Protein AF-A0A7C9RFP4-F1 (afdb_monomer)

Structure (mmCIF, N/CA/C/O backbone):
data_AF-A0A7C9RFP4-F1
#
_entry.id   AF-A0A7C9RFP4-F1
#
loop_
_atom_site.group_PDB
_atom_site.id
_atom_site.type_symbol
_atom_site.label_atom_id
_atom_site.label_alt_id
_atom_site.label_comp_id
_atom_site.label_asym_id
_atom_site.label_entity_id
_atom_site.label_seq_id
_atom_site.pdbx_PDB_ins_code
_atom_site.Cartn_x
_atom_site.Cartn_y
_atom_site.Cartn_z
_atom_site.occupancy
_atom_site.B_iso_or_equiv
_atom_site.auth_seq_id
_atom_site.auth_comp_id
_atom_site.auth_asym_id
_atom_site.auth_atom_id
_atom_site.pdbx_PDB_model_num
ATOM 1 N N . MET A 1 1 ? 32.369 -53.388 8.092 1.00 46.53 1 MET A N 1
ATOM 2 C CA . MET A 1 1 ? 32.975 -53.305 6.748 1.00 46.53 1 MET A CA 1
ATOM 3 C C . MET A 1 1 ? 31.822 -53.214 5.776 1.00 46.53 1 MET A C 1
ATOM 5 O O . MET A 1 1 ? 30.865 -53.944 6.007 1.00 46.53 1 MET A O 1
ATOM 9 N N . SER A 1 2 ? 31.955 -52.348 4.772 1.00 47.88 2 SER A N 1
ATOM 10 C CA . SER A 1 2 ? 30.918 -51.888 3.832 1.00 47.88 2 SER A CA 1
ATOM 11 C C . SER A 1 2 ? 30.117 -50.704 4.369 1.00 47.88 2 SER A C 1
ATOM 13 O O . SER A 1 2 ? 29.218 -50.917 5.164 1.00 47.88 2 SER A O 1
ATOM 15 N N . ASP A 1 3 ? 30.573 -49.492 4.032 1.00 54.62 3 ASP A N 1
ATOM 16 C CA . ASP A 1 3 ? 29.772 -48.289 3.702 1.00 54.62 3 ASP A CA 1
ATOM 17 C C . ASP A 1 3 ? 30.719 -47.145 3.247 1.00 54.62 3 ASP A C 1
ATOM 19 O O . ASP A 1 3 ? 30.533 -45.983 3.578 1.00 54.62 3 ASP A O 1
ATOM 23 N N . ASP A 1 4 ? 31.793 -47.479 2.515 1.00 54.34 4 ASP A N 1
ATOM 24 C CA . ASP A 1 4 ? 32.688 -46.498 1.857 1.00 54.34 4 ASP A CA 1
ATOM 25 C C . ASP A 1 4 ? 32.548 -46.556 0.322 1.00 54.34 4 ASP A C 1
ATOM 27 O O . ASP A 1 4 ? 33.092 -45.724 -0.391 1.00 54.34 4 ASP A O 1
ATOM 31 N N . ASN A 1 5 ? 31.812 -47.544 -0.204 1.00 56.97 5 ASN A N 1
ATOM 32 C CA . ASN A 1 5 ? 31.715 -47.795 -1.643 1.00 56.97 5 ASN A CA 1
ATOM 33 C C . ASN A 1 5 ? 30.551 -47.036 -2.311 1.00 56.97 5 ASN A C 1
ATOM 35 O O . ASN A 1 5 ? 30.569 -46.859 -3.522 1.00 56.97 5 ASN A O 1
ATOM 39 N N . ASP A 1 6 ? 29.581 -46.550 -1.527 1.00 59.28 6 ASP A N 1
ATOM 40 C CA . ASP A 1 6 ? 28.413 -45.814 -2.039 1.00 59.28 6 ASP A CA 1
ATOM 41 C C . ASP A 1 6 ? 28.741 -44.339 -2.332 1.00 59.28 6 ASP A C 1
ATOM 43 O O . ASP A 1 6 ? 28.141 -43.719 -3.207 1.00 59.28 6 ASP A O 1
ATOM 47 N N . LEU A 1 7 ? 29.726 -43.768 -1.628 1.00 56.81 7 LEU A N 1
ATOM 48 C CA . LEU A 1 7 ? 30.163 -42.380 -1.822 1.00 56.81 7 LEU A CA 1
ATOM 49 C C . LEU A 1 7 ? 30.945 -42.205 -3.132 1.00 56.81 7 LEU A C 1
ATOM 51 O O . LEU A 1 7 ? 30.742 -41.219 -3.839 1.00 56.81 7 LEU A O 1
ATOM 55 N N . ASP A 1 8 ? 31.778 -43.187 -3.481 1.00 62.75 8 ASP A N 1
ATOM 56 C CA . ASP A 1 8 ? 32.519 -43.210 -4.748 1.00 62.75 8 ASP A CA 1
ATOM 57 C C . ASP A 1 8 ? 31.611 -43.510 -5.954 1.00 62.75 8 ASP A C 1
ATOM 59 O O . ASP A 1 8 ? 31.889 -43.064 -7.069 1.00 62.75 8 ASP A O 1
ATOM 63 N N . GLU A 1 9 ? 30.511 -44.240 -5.752 1.00 62.19 9 GLU A N 1
ATOM 64 C CA . GLU A 1 9 ? 29.521 -44.513 -6.799 1.00 62.19 9 GLU A CA 1
ATOM 65 C C . GLU A 1 9 ? 28.637 -43.283 -7.066 1.00 62.19 9 GLU A C 1
ATOM 67 O O . GLU A 1 9 ? 28.474 -42.890 -8.222 1.00 62.19 9 GLU A O 1
ATOM 72 N N . LEU A 1 10 ? 28.204 -42.577 -6.011 1.00 57.72 10 LEU A N 1
ATOM 73 C CA . LEU A 1 10 ? 27.518 -41.281 -6.123 1.00 57.72 10 LEU A CA 1
ATOM 74 C C . LEU A 1 10 ? 28.404 -40.195 -6.753 1.00 57.72 10 LEU A C 1
ATOM 76 O O . LEU A 1 10 ? 27.905 -39.353 -7.499 1.00 57.72 10 LEU A O 1
ATOM 80 N N . ALA A 1 11 ? 29.717 -40.213 -6.494 1.00 61.31 11 ALA A N 1
ATOM 81 C CA . ALA A 1 11 ? 30.661 -39.278 -7.108 1.00 61.31 11 ALA A CA 1
ATOM 82 C C . ALA A 1 11 ? 30.787 -39.485 -8.627 1.00 61.31 11 ALA A C 1
ATOM 84 O O . ALA A 1 11 ? 30.918 -38.509 -9.362 1.00 61.31 11 ALA A O 1
ATOM 85 N N . ARG A 1 12 ? 30.691 -40.734 -9.103 1.00 62.00 12 ARG A N 1
ATOM 86 C CA . ARG A 1 12 ? 30.675 -41.052 -10.542 1.00 62.00 12 ARG A CA 1
ATOM 87 C C . ARG A 1 12 ? 29.332 -40.752 -11.198 1.00 62.00 12 ARG A C 1
ATOM 89 O O . ARG A 1 12 ? 29.302 -40.397 -12.368 1.00 62.00 12 ARG A O 1
ATOM 96 N N . GLU A 1 13 ? 28.230 -40.865 -10.462 1.00 55.31 13 GLU A N 1
ATOM 97 C CA . GLU A 1 13 ? 26.898 -40.511 -10.970 1.00 55.31 13 GLU A CA 1
ATOM 98 C C . GLU A 1 13 ? 26.697 -38.983 -11.071 1.00 55.31 13 GLU A C 1
ATOM 100 O O . GLU A 1 13 ? 25.886 -38.511 -11.867 1.00 55.31 13 GLU A O 1
ATOM 105 N N . LEU A 1 14 ? 27.489 -38.199 -10.324 1.00 53.09 14 LEU A N 1
ATOM 106 C CA . LEU A 1 14 ? 27.547 -36.737 -10.431 1.00 53.09 14 LEU A CA 1
ATOM 107 C C . LEU A 1 14 ? 28.474 -36.226 -11.548 1.00 53.09 14 LEU A C 1
ATOM 109 O O . LEU A 1 14 ? 28.482 -35.020 -11.804 1.00 53.09 14 LEU A O 1
ATOM 113 N N . GLU A 1 15 ? 29.208 -37.104 -12.244 1.00 49.28 15 GLU A N 1
ATOM 114 C CA . GLU A 1 15 ? 29.889 -36.784 -13.510 1.00 49.28 15 GLU A CA 1
ATOM 115 C C . GLU A 1 15 ? 28.864 -36.712 -14.654 1.00 49.28 15 GLU A C 1
ATOM 117 O O . GLU A 1 15 ? 28.954 -37.394 -15.677 1.00 49.28 15 GLU A O 1
ATOM 122 N N . LEU A 1 16 ? 27.856 -35.857 -14.460 1.00 47.44 16 LEU A N 1
ATOM 123 C CA . LEU A 1 16 ? 26.998 -35.356 -15.517 1.00 47.44 16 LEU A CA 1
ATOM 124 C C . LEU A 1 16 ? 27.895 -34.706 -16.567 1.00 47.44 16 LEU A C 1
ATOM 126 O O . LEU A 1 16 ? 28.457 -33.636 -16.361 1.00 47.44 16 LEU A O 1
ATOM 130 N N . ASP A 1 17 ? 28.020 -35.434 -17.668 1.00 43.72 17 ASP A N 1
ATOM 131 C CA . ASP A 1 17 ? 28.492 -35.049 -18.987 1.00 43.72 17 ASP A CA 1
ATOM 132 C C . ASP A 1 17 ? 28.219 -33.562 -19.293 1.00 43.72 17 ASP A C 1
ATOM 134 O O . ASP A 1 17 ? 27.195 -33.193 -19.875 1.00 43.72 17 ASP A O 1
ATOM 138 N N . ASP A 1 18 ? 29.160 -32.692 -18.917 1.00 40.06 18 ASP A N 1
ATOM 139 C CA . ASP A 1 18 ? 29.257 -31.315 -19.400 1.00 40.06 18 ASP A CA 1
ATOM 140 C C . ASP A 1 18 ? 29.762 -31.347 -20.849 1.00 40.06 18 ASP A C 1
ATOM 142 O O . ASP A 1 18 ? 30.850 -30.884 -21.210 1.00 40.06 18 ASP A O 1
ATOM 146 N N . GLY A 1 19 ? 28.922 -31.896 -21.722 1.00 43.34 19 GLY A N 1
ATOM 147 C CA . GLY A 1 19 ? 29.031 -31.828 -23.169 1.00 43.34 19 GLY A CA 1
ATOM 148 C C . GLY A 1 19 ? 28.788 -30.411 -23.698 1.00 43.34 19 GLY A C 1
ATOM 149 O O . GLY A 1 19 ? 27.953 -30.211 -24.580 1.00 43.34 19 GLY A O 1
ATOM 150 N N . LYS A 1 20 ? 29.521 -29.408 -23.198 1.00 39.72 20 LYS A N 1
ATOM 151 C CA . LYS A 1 20 ? 29.664 -28.095 -23.842 1.00 39.72 20 LYS A CA 1
ATOM 152 C C . LYS A 1 20 ? 31.132 -27.708 -23.953 1.00 39.72 20 LYS A C 1
ATOM 154 O O . LYS A 1 20 ? 31.757 -27.132 -23.072 1.00 39.72 20 LYS A O 1
ATOM 159 N N . GLN A 1 21 ? 31.648 -28.031 -25.128 1.00 38.62 21 GLN A N 1
ATOM 160 C CA . GLN A 1 21 ? 32.931 -27.611 -25.665 1.00 38.62 21 GLN A CA 1
ATOM 161 C C . GLN A 1 21 ? 33.189 -26.097 -25.475 1.00 38.62 21 GLN A C 1
ATOM 163 O O . GLN A 1 21 ? 32.379 -25.263 -25.870 1.00 38.62 21 GLN A O 1
ATOM 168 N N . ALA A 1 22 ? 34.387 -25.790 -24.961 1.00 41.97 22 ALA A N 1
ATOM 169 C CA . ALA A 1 22 ? 35.170 -24.557 -25.135 1.00 41.97 22 ALA A CA 1
ATOM 170 C C . ALA A 1 22 ? 34.719 -23.240 -24.454 1.00 41.97 22 ALA A C 1
ATOM 172 O O . ALA A 1 22 ? 34.727 -22.181 -25.080 1.00 41.97 22 ALA A O 1
ATOM 173 N N . ALA A 1 23 ? 34.490 -23.234 -23.138 1.00 42.72 23 ALA A N 1
ATOM 174 C CA . ALA A 1 23 ? 34.404 -21.996 -22.344 1.00 42.72 23 ALA A CA 1
ATOM 175 C C . ALA A 1 23 ? 35.794 -21.443 -21.936 1.00 42.72 23 ALA A C 1
ATOM 177 O O . ALA A 1 23 ? 36.103 -21.316 -20.756 1.00 42.72 23 ALA A O 1
ATOM 178 N N . GLY A 1 24 ? 36.663 -21.145 -22.910 1.00 47.41 24 GLY A N 1
ATOM 179 C CA . GLY A 1 24 ? 38.037 -20.691 -22.626 1.00 47.41 24 GLY A CA 1
ATOM 180 C C . GLY A 1 24 ? 38.637 -19.679 -23.601 1.00 47.41 24 GLY A C 1
ATOM 181 O O . GLY A 1 24 ? 39.856 -19.550 -23.642 1.00 47.41 24 GLY A O 1
ATOM 182 N N . ARG A 1 25 ? 37.832 -18.994 -24.424 1.00 59.88 25 ARG A N 1
ATOM 183 C CA . ARG A 1 25 ? 38.356 -18.076 -25.457 1.00 59.88 25 ARG A CA 1
ATOM 184 C C . ARG A 1 25 ? 37.863 -16.636 -25.389 1.00 59.88 25 ARG A C 1
ATOM 186 O O . ARG A 1 25 ? 38.464 -15.809 -26.059 1.00 59.88 25 ARG A O 1
ATOM 193 N N . HIS A 1 26 ? 36.837 -16.342 -24.592 1.00 67.56 26 HIS A N 1
ATOM 194 C CA . HIS A 1 26 ? 36.193 -15.033 -24.604 1.00 67.56 26 HIS A CA 1
ATOM 195 C C . HIS A 1 26 ? 36.194 -14.370 -23.234 1.00 67.56 26 HIS A C 1
ATOM 197 O O . HIS A 1 26 ? 35.934 -15.023 -22.221 1.00 67.56 26 HIS A O 1
ATOM 203 N N . THR A 1 27 ? 36.483 -13.069 -23.205 1.00 82.00 27 THR A N 1
ATOM 204 C CA . THR A 1 27 ? 36.317 -12.250 -21.997 1.00 82.00 27 THR A CA 1
ATOM 205 C C . THR A 1 27 ? 34.833 -12.166 -21.614 1.00 82.00 27 THR A C 1
ATOM 207 O O . THR A 1 27 ? 33.947 -12.435 -22.426 1.00 82.00 27 THR A O 1
ATOM 210 N N . HIS A 1 28 ? 34.523 -11.787 -20.370 1.00 82.75 28 HIS A N 1
ATOM 211 C CA . HIS A 1 28 ? 33.128 -11.630 -19.931 1.00 82.75 28 HIS A CA 1
ATOM 212 C C . HIS A 1 28 ? 32.357 -10.614 -20.800 1.00 82.75 28 HIS A C 1
ATOM 214 O O . HIS A 1 28 ? 31.165 -10.776 -21.065 1.00 82.75 28 HIS A O 1
ATOM 220 N N . GLU A 1 29 ? 33.052 -9.583 -21.283 1.00 80.25 29 GLU A N 1
ATOM 221 C CA . GLU A 1 29 ? 32.505 -8.587 -22.205 1.00 80.25 29 GLU A CA 1
ATOM 222 C C . GLU A 1 29 ? 32.194 -9.196 -23.574 1.00 80.25 29 GLU A C 1
ATOM 224 O O . GLU A 1 29 ? 31.079 -9.048 -24.074 1.00 80.25 29 GLU A O 1
ATOM 229 N N . GLU A 1 30 ? 33.129 -9.960 -24.138 1.00 84.19 30 GLU A N 1
ATOM 230 C CA . GLU A 1 30 ? 32.941 -10.668 -25.405 1.00 84.19 30 GLU A CA 1
ATOM 231 C C . GLU A 1 30 ? 31.797 -11.685 -25.335 1.00 84.19 30 GLU A C 1
ATOM 233 O O . GLU A 1 30 ? 30.952 -11.721 -26.228 1.00 84.19 30 GLU A O 1
ATOM 238 N N . ALA A 1 31 ? 31.697 -12.458 -24.250 1.00 85.38 31 ALA A N 1
ATOM 239 C CA . ALA A 1 31 ? 30.605 -13.410 -24.046 1.00 85.38 31 ALA A CA 1
ATOM 240 C C . ALA A 1 31 ? 29.235 -12.711 -24.003 1.00 85.38 31 ALA A C 1
ATOM 242 O O . ALA A 1 31 ? 28.264 -13.187 -24.598 1.00 85.38 31 ALA A O 1
ATOM 243 N N . ARG A 1 32 ? 29.155 -11.540 -23.354 1.00 87.31 32 ARG A N 1
ATOM 244 C CA . ARG A 1 32 ? 27.936 -10.718 -23.326 1.00 87.31 32 ARG A CA 1
ATOM 245 C C . ARG A 1 32 ? 27.587 -10.171 -24.710 1.00 87.31 32 ARG A C 1
ATOM 247 O O . ARG A 1 32 ? 26.402 -10.071 -25.044 1.00 87.31 32 ARG A O 1
ATOM 254 N N . VAL A 1 33 ? 28.589 -9.779 -25.493 1.00 88.06 33 VAL A N 1
ATOM 255 C CA . VAL A 1 33 ? 28.411 -9.302 -26.870 1.00 88.06 33 VAL A CA 1
ATOM 256 C C . VAL A 1 33 ? 27.905 -10.430 -27.773 1.00 88.06 33 VAL A C 1
ATOM 258 O O . VAL A 1 33 ? 26.912 -10.218 -28.469 1.00 88.06 33 VAL A O 1
ATOM 261 N N . ILE A 1 34 ? 28.492 -11.627 -27.680 1.00 88.31 34 ILE A N 1
ATOM 262 C CA . ILE A 1 34 ? 28.080 -12.830 -28.424 1.00 88.31 34 ILE A CA 1
ATOM 263 C C . ILE A 1 34 ? 26.627 -13.183 -28.124 1.00 88.31 34 ILE A C 1
ATOM 265 O O . ILE A 1 34 ? 25.810 -13.200 -29.040 1.00 88.31 34 ILE A O 1
ATOM 269 N N . ALA A 1 35 ? 26.278 -13.378 -26.848 1.00 88.94 35 ALA A N 1
ATOM 270 C CA . ALA A 1 35 ? 24.922 -13.764 -26.457 1.00 88.94 35 ALA A CA 1
ATOM 271 C C . ALA A 1 35 ? 23.875 -12.746 -26.941 1.00 88.94 35 ALA A C 1
ATOM 273 O O . ALA A 1 35 ? 22.821 -13.107 -27.458 1.00 88.94 35 ALA A O 1
ATOM 274 N N . GLY A 1 36 ? 24.199 -11.454 -26.842 1.00 88.56 36 GLY A N 1
ATOM 275 C CA . GLY A 1 36 ? 23.325 -10.396 -27.334 1.00 88.56 36 GLY A CA 1
ATOM 276 C C . GLY A 1 36 ? 23.148 -10.373 -28.848 1.00 88.56 36 GLY A C 1
ATOM 277 O O . GLY A 1 36 ? 22.086 -9.982 -29.320 1.00 88.56 36 GLY A O 1
ATOM 278 N N . PHE A 1 37 ? 24.170 -10.759 -29.610 1.00 91.31 37 PHE A N 1
ATOM 279 C CA . PHE A 1 37 ? 24.068 -10.861 -31.062 1.00 91.31 37 PHE A CA 1
ATOM 280 C C . PHE A 1 37 ? 23.318 -12.126 -31.491 1.00 91.31 37 PHE A C 1
ATOM 282 O O . PHE A 1 37 ? 22.520 -12.071 -32.422 1.00 91.31 37 PHE A O 1
ATOM 289 N N . GLU A 1 38 ? 23.485 -13.239 -30.777 1.00 91.00 38 GLU A N 1
ATOM 290 C CA . GLU A 1 38 ? 22.715 -14.465 -31.017 1.00 91.00 38 GLU A CA 1
ATOM 291 C C . GLU A 1 38 ? 21.207 -14.252 -30.841 1.00 91.00 38 GLU A C 1
ATOM 293 O O . GLU A 1 38 ? 20.420 -14.779 -31.624 1.00 91.00 38 GLU A O 1
ATOM 298 N N . GLU A 1 39 ? 20.787 -13.457 -29.854 1.00 90.81 39 GLU A N 1
ATOM 299 C CA . GLU A 1 39 ? 19.380 -13.064 -29.694 1.00 90.81 39 GLU A CA 1
ATOM 300 C C . GLU A 1 39 ? 18.860 -12.281 -30.906 1.00 90.81 39 GLU A C 1
ATOM 302 O O . GLU A 1 39 ? 17.754 -12.537 -31.379 1.00 90.81 39 GLU A O 1
ATOM 307 N N . ILE A 1 40 ? 19.677 -11.379 -31.458 1.00 91.00 40 ILE A N 1
ATOM 308 C CA . ILE A 1 40 ? 19.333 -10.625 -32.669 1.00 91.00 40 ILE A CA 1
ATOM 309 C C . ILE A 1 40 ? 19.216 -11.574 -33.870 1.00 91.00 40 ILE A C 1
ATOM 311 O O . ILE A 1 40 ? 18.278 -11.451 -34.654 1.00 91.00 40 ILE A O 1
ATOM 315 N N . VAL A 1 41 ? 20.127 -12.541 -34.014 1.00 89.94 41 VAL A N 1
ATOM 316 C CA . VAL A 1 41 ? 20.063 -13.546 -35.090 1.00 89.94 41 VAL A CA 1
ATOM 317 C C . VAL A 1 41 ? 18.798 -14.397 -34.968 1.00 89.94 41 VAL A C 1
ATOM 319 O O . VAL A 1 41 ? 18.103 -14.572 -35.965 1.00 89.94 41 VAL A O 1
ATOM 322 N N . LYS A 1 42 ? 18.445 -14.851 -33.757 1.00 89.94 42 LYS A N 1
ATOM 323 C CA . LYS A 1 42 ? 17.192 -15.588 -33.509 1.00 89.94 42 LYS A CA 1
ATOM 324 C C . LYS A 1 42 ? 15.960 -14.756 -33.844 1.00 89.94 42 LYS A C 1
ATOM 326 O O . LYS A 1 42 ? 15.047 -15.260 -34.487 1.00 89.94 42 LYS A O 1
ATOM 331 N N . PHE A 1 43 ? 15.953 -13.476 -33.470 1.00 91.25 43 PHE A N 1
ATOM 332 C CA . PHE A 1 43 ? 14.867 -12.570 -33.834 1.00 91.25 43 PHE A CA 1
ATOM 333 C C . PHE A 1 43 ? 14.678 -12.516 -35.356 1.00 91.25 43 PHE A C 1
ATOM 335 O O . PHE A 1 43 ? 13.549 -12.602 -35.837 1.00 91.25 43 PHE A O 1
ATOM 342 N N . VAL A 1 44 ? 15.774 -12.424 -36.117 1.00 90.38 44 VAL A N 1
ATOM 343 C CA . VAL A 1 44 ? 15.737 -12.407 -37.587 1.00 90.38 44 VAL A CA 1
ATOM 344 C C . VAL A 1 44 ? 15.305 -13.757 -38.163 1.00 90.38 44 VAL A C 1
ATOM 346 O O . VAL A 1 44 ? 14.531 -13.768 -39.118 1.00 90.38 44 VAL A O 1
ATOM 349 N N . ASP A 1 45 ? 15.740 -14.877 -37.580 1.00 88.12 45 ASP A N 1
ATOM 350 C CA . ASP A 1 45 ? 15.287 -16.221 -37.968 1.00 88.12 45 ASP A CA 1
ATOM 351 C C . ASP A 1 45 ? 13.762 -16.377 -37.802 1.00 88.12 45 ASP A C 1
ATOM 353 O O . ASP A 1 45 ? 13.104 -16.990 -38.642 1.00 88.12 45 ASP A O 1
ATOM 357 N N . GLU A 1 46 ? 13.192 -15.801 -36.742 1.00 88.94 46 GLU A N 1
ATOM 358 C CA . GLU A 1 46 ? 11.762 -15.888 -36.428 1.00 88.94 46 GLU A CA 1
ATOM 359 C C . GLU A 1 46 ? 10.900 -14.897 -37.227 1.00 88.94 46 GLU A C 1
ATOM 361 O O . GLU A 1 46 ? 9.822 -15.256 -37.702 1.00 88.94 46 GLU A O 1
ATOM 366 N N . HIS A 1 47 ? 11.359 -13.651 -37.387 1.00 85.75 47 HIS A N 1
ATOM 367 C CA . HIS A 1 47 ? 10.564 -12.554 -37.959 1.00 85.75 47 HIS A CA 1
ATOM 368 C C . HIS A 1 47 ? 10.901 -12.263 -39.429 1.00 85.75 47 HIS A C 1
ATOM 370 O O . HIS A 1 47 ? 10.163 -11.548 -40.110 1.00 85.75 47 HIS A O 1
ATOM 376 N N . GLY A 1 48 ? 12.010 -12.801 -39.943 1.00 84.69 48 GLY A N 1
ATOM 377 C CA . GLY A 1 48 ? 12.440 -12.651 -41.336 1.00 84.69 48 GLY A CA 1
ATOM 378 C C . GLY A 1 48 ? 12.931 -11.250 -41.715 1.00 84.69 48 GLY A C 1
ATOM 379 O O . GLY A 1 48 ? 13.188 -10.993 -42.892 1.00 84.69 48 GLY A O 1
ATOM 380 N N . HIS A 1 49 ? 13.064 -10.329 -40.756 1.00 84.94 49 HIS A N 1
ATOM 381 C CA . HIS A 1 49 ? 13.605 -8.990 -40.980 1.00 84.94 49 HIS A CA 1
ATOM 382 C C . HIS A 1 49 ? 14.540 -8.556 -39.850 1.00 84.94 49 HIS A C 1
ATOM 384 O O . HIS A 1 49 ? 14.393 -8.969 -38.703 1.00 84.94 49 HIS A O 1
ATOM 390 N N . ALA A 1 50 ? 15.483 -7.664 -40.169 1.00 87.56 50 ALA A N 1
ATOM 391 C CA . ALA A 1 50 ? 16.329 -7.030 -39.162 1.00 87.56 50 ALA A CA 1
ATOM 392 C C . ALA A 1 50 ? 15.476 -6.204 -38.175 1.00 87.56 50 ALA A C 1
ATOM 394 O O . ALA A 1 50 ? 14.505 -5.575 -38.620 1.00 87.56 50 ALA A O 1
ATOM 395 N N . PRO A 1 51 ? 15.829 -6.165 -36.876 1.00 89.19 51 PRO A N 1
ATOM 396 C CA . PRO A 1 51 ? 15.152 -5.308 -35.908 1.00 89.19 51 PRO A CA 1
ATOM 397 C C . PRO A 1 51 ? 15.235 -3.841 -36.334 1.00 89.19 51 PRO A C 1
ATOM 399 O O . PRO A 1 51 ? 16.285 -3.395 -36.810 1.00 89.19 51 PRO A O 1
ATOM 402 N N . GLN A 1 52 ? 14.151 -3.083 -36.168 1.00 86.75 52 GLN A N 1
ATOM 403 C CA . GLN A 1 52 ? 14.136 -1.661 -36.524 1.00 86.75 52 GLN A CA 1
ATOM 404 C C . GLN A 1 52 ? 13.570 -0.804 -35.395 1.00 86.75 52 GLN A C 1
ATOM 406 O O . GLN A 1 52 ? 12.832 -1.262 -34.524 1.00 86.75 52 GLN A O 1
ATOM 411 N N . HIS A 1 53 ? 13.906 0.479 -35.447 1.00 83.88 53 HIS A N 1
ATOM 412 C CA . HIS A 1 53 ? 13.396 1.471 -34.511 1.00 83.88 53 HIS A CA 1
ATOM 413 C C . HIS A 1 53 ? 11.925 1.802 -34.800 1.00 83.88 53 HIS A C 1
ATOM 415 O O . HIS A 1 53 ? 11.503 1.865 -35.957 1.00 83.88 53 HIS A O 1
ATOM 421 N N . GLY A 1 54 ? 11.141 2.047 -33.749 1.00 79.25 54 GLY A N 1
ATOM 422 C CA . GLY A 1 54 ? 9.777 2.568 -33.871 1.00 79.25 54 GLY A CA 1
ATOM 423 C C . GLY A 1 54 ? 8.937 2.370 -32.613 1.00 79.25 54 GLY A C 1
ATOM 424 O O . GLY A 1 54 ? 8.906 1.278 -32.059 1.00 79.25 54 GLY A O 1
ATOM 425 N N . GLU A 1 55 ? 8.225 3.409 -32.175 1.00 74.38 55 GLU A N 1
ATOM 426 C CA . GLU A 1 55 ? 7.380 3.381 -30.965 1.00 74.38 55 GLU A CA 1
ATOM 427 C C . GLU A 1 55 ? 6.217 2.383 -31.053 1.00 74.38 55 GLU A C 1
ATOM 429 O O . GLU A 1 55 ? 5.756 1.880 -30.033 1.00 74.38 55 GLU A O 1
ATOM 434 N N . SER A 1 56 ? 5.773 2.058 -32.270 1.00 76.38 56 SER A N 1
ATOM 435 C CA . SER A 1 56 ? 4.718 1.075 -32.531 1.00 76.38 56 SER A CA 1
ATOM 436 C C . SER A 1 56 ? 5.212 -0.377 -32.553 1.00 76.38 56 SER A C 1
ATOM 438 O O . SER A 1 56 ? 4.429 -1.267 -32.884 1.00 76.38 56 SER A O 1
ATOM 440 N N . ARG A 1 57 ? 6.503 -0.617 -32.292 1.00 79.94 57 ARG A N 1
ATOM 441 C CA . ARG A 1 57 ? 7.121 -1.948 -32.332 1.00 79.94 57 ARG A CA 1
ATOM 442 C C . ARG A 1 57 ? 7.322 -2.515 -30.939 1.00 79.94 57 ARG A C 1
ATOM 444 O O . ARG A 1 57 ? 7.348 -1.783 -29.945 1.00 79.94 57 ARG A O 1
ATOM 451 N N . ASP A 1 58 ? 7.481 -3.830 -30.892 1.00 87.00 58 ASP A N 1
ATOM 452 C CA . ASP A 1 58 ? 7.691 -4.542 -29.644 1.00 87.00 58 ASP A CA 1
ATOM 453 C C . ASP A 1 58 ? 8.934 -4.031 -28.889 1.00 87.00 58 ASP A C 1
ATOM 455 O O . ASP A 1 58 ? 9.895 -3.510 -29.469 1.00 87.00 58 ASP A O 1
ATOM 459 N N . ILE A 1 59 ? 8.894 -4.144 -27.561 1.00 87.00 59 ILE A N 1
ATOM 460 C CA . ILE A 1 59 ? 9.953 -3.654 -26.674 1.00 87.00 59 ILE A CA 1
ATOM 461 C C . ILE A 1 59 ? 11.280 -4.360 -26.986 1.00 87.00 59 ILE A C 1
ATOM 463 O O . ILE A 1 59 ? 12.323 -3.700 -27.007 1.00 87.00 59 ILE A O 1
ATOM 467 N N . PHE A 1 60 ? 11.247 -5.667 -27.274 1.00 88.44 60 PHE A N 1
ATOM 468 C CA . PHE A 1 60 ? 12.452 -6.434 -27.581 1.00 88.44 60 PHE A CA 1
ATOM 469 C C . PHE A 1 60 ? 13.014 -6.079 -28.956 1.00 88.44 60 PHE A C 1
ATOM 471 O O . PHE A 1 60 ? 14.220 -5.886 -29.079 1.00 88.44 60 PHE A O 1
ATOM 478 N N . GLU A 1 61 ? 12.161 -5.871 -29.964 1.00 91.06 61 GLU A N 1
ATOM 479 C CA . GLU A 1 61 ? 12.612 -5.425 -31.288 1.00 91.06 61 GLU A CA 1
ATOM 480 C C . GLU A 1 61 ? 13.341 -4.076 -31.213 1.00 91.06 61 GLU A C 1
ATOM 482 O O . GLU A 1 61 ? 14.420 -3.918 -31.789 1.00 91.06 61 GLU A O 1
ATOM 487 N N . ARG A 1 62 ? 12.803 -3.118 -30.446 1.00 90.62 62 ARG A N 1
ATOM 488 C CA . ARG A 1 62 ? 13.470 -1.825 -30.229 1.00 90.62 62 ARG A CA 1
ATOM 489 C C . ARG A 1 62 ? 14.821 -1.986 -29.537 1.00 90.62 62 ARG A C 1
ATOM 491 O O . ARG A 1 62 ? 15.792 -1.345 -29.936 1.00 90.62 62 ARG A O 1
ATOM 498 N N . LEU A 1 63 ? 14.901 -2.846 -28.522 1.00 89.69 63 LEU A N 1
ATOM 499 C CA . LEU A 1 63 ? 16.157 -3.128 -27.825 1.00 89.69 63 LEU A CA 1
ATOM 500 C C . LEU A 1 63 ? 17.195 -3.750 -28.773 1.00 89.69 63 LEU A C 1
ATOM 502 O O . LEU A 1 63 ? 18.355 -3.330 -28.789 1.00 89.69 63 LEU A O 1
ATOM 506 N N . TYR A 1 64 ? 16.775 -4.716 -29.589 1.00 91.94 64 TYR A N 1
ATOM 507 C CA . TYR A 1 64 ? 17.620 -5.373 -30.581 1.00 91.94 64 TYR A CA 1
ATOM 508 C C . TYR A 1 64 ? 18.075 -4.416 -31.684 1.00 91.94 64 TYR A C 1
ATOM 510 O O . TYR A 1 64 ? 19.230 -4.496 -32.102 1.00 91.94 64 TYR A O 1
ATOM 518 N N . ALA A 1 65 ? 17.234 -3.466 -32.098 1.00 89.62 65 ALA A N 1
ATOM 519 C CA . ALA A 1 65 ? 17.590 -2.445 -33.084 1.00 89.62 65 ALA A CA 1
ATOM 520 C C . ALA A 1 65 ? 18.710 -1.527 -32.573 1.00 89.62 65 ALA A C 1
ATOM 522 O O . ALA A 1 65 ? 19.723 -1.352 -33.253 1.00 89.62 65 ALA A O 1
ATOM 523 N N . VAL A 1 66 ? 18.578 -1.015 -31.342 1.00 89.56 66 VAL A N 1
ATOM 524 C CA . VAL A 1 66 ? 19.616 -0.194 -30.690 1.00 89.56 66 VAL A CA 1
ATOM 525 C C . VAL A 1 66 ? 20.912 -0.985 -30.537 1.00 89.56 66 VAL A C 1
ATOM 527 O O . VAL A 1 66 ? 22.000 -0.479 -30.821 1.00 89.56 66 VAL A O 1
ATOM 530 N N . ARG A 1 67 ? 20.815 -2.244 -30.101 1.00 90.06 67 ARG A N 1
ATOM 531 C CA . ARG A 1 67 ? 21.991 -3.089 -29.896 1.00 90.06 67 ARG A CA 1
ATOM 532 C C . ARG A 1 67 ? 22.704 -3.400 -31.210 1.00 90.06 67 ARG A C 1
ATOM 534 O O . ARG A 1 67 ? 23.925 -3.277 -31.260 1.00 90.06 67 ARG A O 1
ATOM 541 N N . LEU A 1 68 ? 21.970 -3.740 -32.270 1.00 89.19 68 LEU A N 1
ATOM 542 C CA . LEU A 1 68 ? 22.535 -3.986 -33.598 1.00 89.19 68 LEU A CA 1
ATOM 543 C C . LEU A 1 68 ? 23.237 -2.739 -34.149 1.00 89.19 68 LEU A C 1
ATOM 545 O O . LEU A 1 68 ? 24.339 -2.839 -34.683 1.00 89.19 68 LEU A O 1
ATOM 549 N N . GLU A 1 69 ? 22.633 -1.563 -33.988 1.00 86.81 69 GLU A N 1
ATOM 550 C CA . GLU A 1 69 ? 23.239 -0.292 -34.388 1.00 86.81 69 GLU A CA 1
ATOM 551 C C . GLU A 1 69 ? 24.561 -0.041 -33.653 1.00 86.81 69 GLU A C 1
ATOM 553 O O . GLU A 1 69 ? 25.579 0.244 -34.286 1.00 86.81 69 GLU A O 1
ATOM 558 N N . ARG A 1 70 ? 24.594 -0.252 -32.331 1.00 86.25 70 ARG A N 1
ATOM 559 C CA . ARG A 1 70 ? 25.832 -0.124 -31.548 1.00 86.25 70 ARG A CA 1
ATOM 560 C C . ARG 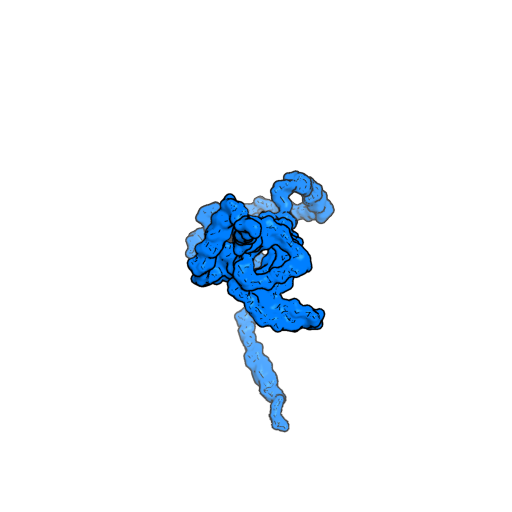A 1 70 ? 26.905 -1.127 -31.972 1.00 86.25 70 ARG A C 1
ATOM 562 O O . ARG A 1 70 ? 28.061 -0.737 -32.130 1.00 86.25 70 ARG A O 1
ATOM 569 N N . LEU A 1 71 ? 26.540 -2.381 -32.231 1.00 86.06 71 LEU A N 1
ATOM 570 C CA . LEU A 1 71 ? 27.482 -3.396 -32.722 1.00 86.06 71 LEU A CA 1
ATOM 571 C C . LEU A 1 71 ? 28.032 -3.065 -34.117 1.00 86.06 71 LEU A C 1
ATOM 573 O O . LEU A 1 71 ? 29.195 -3.345 -34.394 1.00 86.06 71 LEU A O 1
ATOM 577 N N . ARG A 1 72 ? 27.248 -2.399 -34.976 1.00 85.06 72 ARG A N 1
ATOM 578 C CA . ARG A 1 72 ? 27.737 -1.891 -36.269 1.00 85.06 72 ARG A CA 1
ATOM 579 C C . ARG A 1 72 ? 28.760 -0.768 -36.103 1.00 85.06 72 ARG A C 1
ATOM 581 O O . ARG A 1 72 ? 29.706 -0.711 -36.890 1.00 85.06 72 ARG A O 1
ATOM 588 N N . THR A 1 73 ? 28.580 0.103 -35.106 1.00 81.75 73 THR A N 1
ATOM 589 C CA . THR A 1 73 ? 29.509 1.214 -34.824 1.00 81.75 73 THR A CA 1
ATOM 590 C C . THR A 1 73 ? 30.813 0.764 -34.163 1.00 81.75 73 THR A C 1
ATOM 592 O O . THR A 1 73 ? 31.863 1.335 -34.440 1.00 81.75 73 THR A O 1
ATOM 595 N N . LEU A 1 74 ? 30.778 -0.277 -33.325 1.00 81.00 74 LEU A N 1
ATOM 596 C CA . LEU A 1 74 ? 31.951 -0.780 -32.608 1.00 81.00 74 LEU A CA 1
ATOM 597 C C . LEU A 1 74 ? 32.729 -1.785 -33.469 1.00 81.00 74 LEU A C 1
ATOM 599 O O . LEU A 1 74 ? 32.495 -2.992 -33.414 1.00 81.00 74 LEU A O 1
ATOM 603 N N . ALA A 1 75 ? 33.692 -1.284 -34.246 1.00 74.19 75 ALA A N 1
ATOM 604 C CA . ALA A 1 75 ? 34.525 -2.105 -35.130 1.00 74.19 75 ALA A CA 1
ATOM 605 C C . ALA A 1 75 ? 35.294 -3.227 -34.397 1.00 74.19 75 ALA A C 1
ATOM 607 O O . ALA A 1 75 ? 35.555 -4.269 -34.994 1.00 74.19 75 ALA A O 1
ATOM 608 N N . LEU A 1 76 ? 35.592 -3.044 -33.104 1.00 79.94 76 LEU A N 1
ATOM 609 C CA . LEU A 1 76 ? 36.324 -3.999 -32.261 1.00 79.94 76 LEU A CA 1
ATOM 610 C C . LEU A 1 76 ? 35.672 -5.390 -32.197 1.00 79.94 76 LEU A C 1
ATOM 612 O O . LEU A 1 76 ? 36.376 -6.396 -32.200 1.00 79.94 76 LEU A O 1
ATOM 616 N N . PHE A 1 77 ? 34.338 -5.465 -32.177 1.00 81.88 77 PHE A N 1
ATOM 617 C CA . PHE A 1 77 ? 33.617 -6.734 -32.008 1.00 81.88 77 PHE A CA 1
ATOM 618 C C . PHE A 1 77 ? 33.207 -7.396 -33.329 1.00 81.88 77 PHE A C 1
ATOM 620 O O . PHE A 1 77 ? 32.701 -8.516 -33.318 1.00 81.88 77 PHE A O 1
ATOM 627 N N . ARG A 1 78 ? 33.449 -6.756 -34.481 1.00 80.81 78 ARG A N 1
ATOM 628 C CA . ARG A 1 78 ? 33.132 -7.330 -35.800 1.00 80.81 78 ARG A CA 1
ATOM 629 C C . ARG A 1 78 ? 33.790 -8.691 -36.070 1.00 80.81 78 ARG A C 1
ATOM 631 O O . ARG A 1 78 ? 33.037 -9.611 -36.371 1.00 80.81 78 ARG A O 1
ATOM 638 N N . PRO A 1 79 ? 35.115 -8.893 -35.900 1.00 82.62 79 PRO A N 1
ATOM 639 C CA . PRO A 1 79 ? 35.739 -10.191 -36.199 1.00 82.62 79 PRO A CA 1
ATOM 640 C C . PRO A 1 79 ? 35.219 -11.327 -35.306 1.00 82.62 79 PRO A C 1
ATOM 642 O O . PRO A 1 79 ? 35.276 -12.497 -35.672 1.00 82.62 79 PRO A O 1
ATOM 645 N N . LEU A 1 80 ? 34.699 -10.979 -34.129 1.00 84.94 80 LEU A N 1
ATOM 646 C CA . LEU A 1 80 ? 34.113 -11.912 -33.174 1.00 84.94 80 LEU A CA 1
ATOM 647 C C . LEU A 1 80 ? 32.663 -12.280 -33.531 1.00 84.94 80 LEU A C 1
ATOM 649 O O . LEU A 1 80 ? 32.227 -13.393 -33.252 1.00 84.94 80 LEU A O 1
ATOM 653 N N . LEU A 1 81 ? 31.930 -11.371 -34.177 1.00 86.25 81 LEU A N 1
ATOM 654 C CA . LEU A 1 81 ? 30.533 -11.565 -34.572 1.00 86.25 81 LEU A CA 1
ATOM 655 C C . LEU A 1 81 ? 30.359 -12.053 -36.018 1.00 86.25 81 LEU A C 1
ATOM 657 O O . LEU A 1 81 ? 29.339 -12.664 -36.323 1.00 86.25 81 LEU A O 1
ATOM 661 N N . GLU A 1 82 ? 31.347 -11.849 -36.891 1.00 83.94 82 GLU A N 1
ATOM 662 C CA . GLU A 1 82 ? 31.347 -12.325 -38.284 1.00 83.94 82 GLU A CA 1
ATOM 663 C C . GLU A 1 82 ? 31.004 -13.821 -38.434 1.00 83.94 82 GLU A C 1
ATOM 665 O O . GLU A 1 82 ? 30.163 -14.144 -39.274 1.00 83.94 82 GLU A O 1
ATOM 670 N N . PRO A 1 83 ? 31.547 -14.751 -37.618 1.00 84.50 83 PRO A N 1
ATOM 671 C CA . PRO A 1 83 ? 31.193 -16.171 -37.715 1.00 84.50 83 PRO A CA 1
ATOM 672 C C . PRO A 1 83 ? 29.731 -16.478 -37.355 1.00 84.50 83 PRO A C 1
ATOM 674 O O . PRO A 1 83 ? 29.214 -17.534 -37.721 1.00 84.50 83 PRO A O 1
ATOM 677 N N . LEU A 1 84 ? 29.078 -15.585 -36.610 1.00 82.62 84 LEU A N 1
ATOM 678 C CA . LEU A 1 84 ? 27.700 -15.729 -36.137 1.00 82.62 84 LEU A CA 1
ATOM 679 C C . LEU A 1 84 ? 26.696 -15.014 -37.055 1.00 82.62 84 LEU A C 1
ATOM 681 O O . LEU A 1 84 ? 25.494 -15.274 -36.968 1.00 82.62 84 LEU A O 1
ATOM 685 N N . ASP A 1 85 ? 27.166 -14.132 -37.942 1.00 85.19 85 ASP A N 1
ATOM 686 C CA . ASP A 1 85 ? 26.330 -13.293 -38.798 1.00 85.19 85 ASP A CA 1
ATOM 687 C C . ASP A 1 85 ? 25.838 -14.031 -40.054 1.00 85.19 85 ASP A C 1
ATOM 689 O O . ASP A 1 85 ? 26.321 -13.841 -41.170 1.00 85.19 85 ASP A O 1
ATOM 693 N N . LYS A 1 86 ? 24.827 -14.886 -39.871 1.00 83.25 86 LYS A N 1
ATOM 694 C CA . LYS A 1 86 ? 24.207 -15.664 -40.961 1.00 83.25 86 LYS A CA 1
ATOM 695 C C . LYS A 1 86 ? 23.428 -14.810 -41.965 1.00 83.25 86 LYS A C 1
ATOM 697 O O . LYS A 1 86 ? 23.266 -15.222 -43.111 1.00 83.25 86 LYS A O 1
ATOM 702 N N . HIS A 1 87 ? 22.924 -13.653 -41.530 1.00 81.69 87 HIS A N 1
ATOM 703 C CA . HIS A 1 87 ? 21.994 -12.809 -42.294 1.00 81.69 87 HIS A CA 1
ATOM 704 C C . HIS A 1 87 ? 22.638 -11.524 -42.830 1.00 81.69 87 HIS A C 1
ATOM 706 O O . HIS A 1 87 ? 21.945 -10.690 -43.412 1.00 81.69 87 HIS A O 1
ATOM 712 N N . GLY A 1 88 ? 23.950 -11.345 -42.644 1.00 82.94 88 GLY A N 1
ATOM 713 C CA . GLY A 1 88 ? 24.673 -10.146 -43.081 1.00 82.94 88 GLY A CA 1
ATOM 714 C C . GLY A 1 88 ? 24.234 -8.875 -42.345 1.00 82.94 88 GLY A C 1
ATOM 715 O O . GLY A 1 88 ? 24.213 -7.784 -42.924 1.00 82.94 88 GLY A O 1
ATOM 716 N N . LEU A 1 89 ? 23.842 -9.004 -41.078 1.00 83.94 89 LEU A N 1
ATOM 717 C CA . LEU A 1 89 ? 23.333 -7.929 -40.234 1.00 83.94 89 LEU A CA 1
ATOM 718 C C . LEU A 1 89 ? 24.390 -6.874 -39.919 1.00 83.94 89 LEU A C 1
ATOM 720 O O . LEU A 1 89 ? 24.019 -5.723 -39.687 1.00 83.94 89 LEU A O 1
ATOM 724 N N . LEU A 1 90 ? 25.678 -7.211 -39.918 1.00 80.25 90 LEU A N 1
ATOM 725 C CA . LEU A 1 90 ? 26.757 -6.265 -39.617 1.00 80.25 90 LEU A CA 1
ATOM 726 C C . LEU A 1 90 ? 27.027 -5.279 -40.773 1.00 80.25 90 LEU A C 1
ATOM 728 O O . LEU A 1 90 ? 27.629 -4.227 -40.546 1.00 80.25 90 LEU A O 1
ATOM 732 N N . GLY A 1 91 ? 26.493 -5.552 -41.971 1.00 75.31 91 GLY A N 1
ATOM 733 C CA . GLY A 1 91 ? 26.615 -4.694 -43.153 1.00 75.31 91 GLY A CA 1
ATOM 734 C C . GLY A 1 91 ? 28.034 -4.645 -43.743 1.00 75.31 91 GLY A C 1
ATOM 735 O O . GLY A 1 91 ? 28.961 -5.251 -43.203 1.00 75.31 91 GLY A O 1
ATOM 736 N N . PRO A 1 92 ? 28.238 -3.935 -44.870 1.00 61.38 92 PRO A N 1
ATOM 737 C CA . PRO A 1 92 ? 29.560 -3.803 -45.472 1.00 61.38 92 PRO A CA 1
ATOM 738 C C . PRO A 1 92 ? 30.531 -3.084 -44.526 1.00 61.38 92 PRO A C 1
ATOM 740 O O . PRO A 1 92 ? 30.145 -2.213 -43.741 1.00 61.38 92 PRO A O 1
ATOM 743 N N . VAL A 1 93 ? 31.811 -3.448 -44.609 1.00 54.81 93 VAL A N 1
ATOM 744 C CA . VAL A 1 93 ? 32.899 -2.748 -43.920 1.00 54.81 93 VAL A CA 1
ATOM 745 C C . VAL A 1 93 ? 33.044 -1.365 -44.549 1.00 54.81 93 VAL A C 1
ATOM 747 O O . VAL A 1 93 ? 33.754 -1.176 -45.530 1.00 54.81 93 VAL A O 1
ATOM 750 N N . THR A 1 94 ? 32.332 -0.378 -44.020 1.00 48.72 94 THR A N 1
ATOM 751 C CA . THR A 1 94 ? 32.690 1.019 -44.233 1.00 48.72 94 THR A CA 1
ATOM 752 C C . THR A 1 94 ? 33.910 1.296 -43.366 1.00 48.72 94 THR A C 1
ATOM 754 O O . THR A 1 94 ? 33.808 1.317 -42.144 1.00 48.72 94 THR A O 1
ATOM 757 N N . GLU A 1 95 ? 35.068 1.527 -43.987 1.00 46.81 95 GLU A N 1
ATOM 758 C CA . GLU A 1 95 ? 36.326 1.917 -43.322 1.00 46.81 95 GLU A CA 1
ATOM 759 C C . GLU A 1 95 ? 36.252 3.287 -42.607 1.00 46.81 95 GLU A C 1
ATOM 761 O O . GLU A 1 95 ? 37.262 3.955 -42.411 1.00 46.81 95 GLU A O 1
ATOM 766 N N . HIS A 1 96 ? 35.068 3.785 -42.253 1.00 42.84 96 HIS A N 1
ATOM 767 C CA . HIS A 1 96 ? 34.867 5.111 -41.676 1.00 42.84 96 HIS A CA 1
ATOM 768 C C . HIS A 1 96 ? 34.063 5.004 -40.388 1.00 42.84 96 HIS A C 1
ATOM 770 O O . HIS A 1 96 ? 32.858 5.228 -40.351 1.00 42.84 96 HIS A O 1
ATOM 776 N N . ALA A 1 97 ? 34.770 4.616 -39.337 1.00 40.75 97 ALA A N 1
ATOM 777 C CA . ALA A 1 97 ? 34.954 5.435 -38.149 1.00 40.75 97 ALA A CA 1
ATOM 778 C C . ALA A 1 97 ? 35.896 4.638 -37.248 1.00 40.75 97 ALA A C 1
ATOM 780 O O . ALA A 1 97 ? 35.464 3.892 -36.372 1.00 40.75 97 ALA A O 1
ATOM 781 N N . ALA A 1 98 ? 37.204 4.798 -37.460 1.00 42.66 98 ALA A N 1
ATOM 782 C CA . ALA A 1 98 ? 38.079 4.810 -36.302 1.00 42.66 98 ALA A CA 1
ATOM 783 C C . ALA A 1 98 ? 37.573 5.983 -35.458 1.00 42.66 98 ALA A C 1
ATOM 785 O O . ALA A 1 98 ? 37.963 7.127 -35.678 1.00 42.66 98 ALA A O 1
ATOM 786 N N . VAL A 1 99 ? 36.598 5.717 -34.583 1.00 45.19 99 VAL A N 1
ATOM 787 C CA . VAL A 1 99 ? 36.425 6.542 -33.401 1.00 45.19 99 VAL A CA 1
ATOM 788 C C . VAL A 1 99 ? 37.788 6.424 -32.762 1.00 45.19 99 VAL A C 1
ATOM 790 O O . VAL A 1 99 ? 38.191 5.332 -32.356 1.00 45.19 99 VAL A O 1
ATOM 793 N N . SER A 1 100 ? 38.565 7.496 -32.864 1.00 44.25 100 SER A N 1
ATOM 794 C CA . SER A 1 100 ? 39.758 7.633 -32.070 1.00 44.25 100 SER A CA 1
ATOM 795 C C . SER A 1 100 ? 39.333 7.240 -30.666 1.00 44.25 100 SER A C 1
ATOM 797 O O . SER A 1 100 ? 38.451 7.868 -30.083 1.00 44.25 100 SER A O 1
ATOM 799 N N . GLU A 1 101 ? 39.930 6.178 -30.135 1.00 48.28 101 GLU A N 1
ATOM 800 C CA . GLU A 1 101 ? 40.112 6.067 -28.699 1.00 48.28 101 GLU A CA 1
ATOM 801 C C . GLU A 1 101 ? 41.018 7.245 -28.310 1.00 48.28 101 GLU A C 1
ATOM 803 O O . GLU A 1 101 ? 42.179 7.087 -27.941 1.00 48.28 101 GLU A O 1
ATOM 808 N N . GLU A 1 102 ? 40.501 8.471 -28.417 1.00 46.38 102 GLU A N 1
ATOM 809 C CA . GLU A 1 102 ? 40.799 9.455 -27.407 1.00 46.38 102 GLU A CA 1
ATOM 810 C C . GLU A 1 102 ? 40.275 8.786 -26.150 1.00 46.38 102 GLU A C 1
ATOM 812 O O . GLU A 1 102 ? 39.081 8.774 -25.857 1.00 46.38 102 GLU A O 1
ATOM 817 N N . ARG A 1 103 ? 41.185 8.078 -25.480 1.00 50.62 103 ARG A N 1
ATOM 818 C CA . ARG A 1 103 ? 41.069 7.793 -24.067 1.00 50.62 103 ARG A CA 1
ATOM 819 C C . ARG A 1 103 ? 40.942 9.159 -23.422 1.00 50.62 103 ARG A C 1
ATOM 821 O O . ARG A 1 103 ? 41.951 9.782 -23.098 1.00 50.62 103 ARG A O 1
ATOM 828 N N . LEU A 1 104 ? 39.712 9.653 -23.381 1.00 55.53 104 LEU A N 1
ATOM 829 C CA . LEU A 1 104 ? 39.344 10.807 -22.599 1.00 55.53 104 LEU A CA 1
ATOM 830 C C . LEU A 1 104 ? 39.862 10.485 -21.205 1.00 55.53 104 LEU A C 1
ATOM 832 O O . LEU A 1 104 ? 39.608 9.399 -20.680 1.00 55.53 104 LEU A O 1
ATOM 836 N N . ASP A 1 105 ? 40.725 11.363 -20.711 1.00 64.31 105 ASP A N 1
ATOM 837 C CA . ASP A 1 105 ? 41.268 11.249 -19.371 1.00 64.31 105 ASP A CA 1
ATOM 838 C C . ASP A 1 105 ? 40.090 11.135 -18.400 1.00 64.31 105 ASP A C 1
ATOM 840 O O . ASP A 1 105 ? 39.093 11.842 -18.569 1.00 64.31 105 ASP A O 1
ATOM 844 N N . ASP A 1 106 ? 40.178 10.243 -17.415 1.00 63.94 106 ASP A N 1
ATOM 845 C CA . ASP A 1 106 ? 39.091 10.036 -16.452 1.00 63.94 106 ASP A CA 1
ATOM 846 C C . ASP A 1 106 ? 38.739 11.364 -15.752 1.00 63.94 106 ASP A C 1
ATOM 848 O O . ASP A 1 106 ? 37.584 11.600 -15.403 1.00 63.94 106 ASP A O 1
ATOM 852 N N . GLU A 1 107 ? 39.723 12.261 -15.624 1.00 69.44 107 GLU A N 1
ATOM 853 C CA . GLU A 1 107 ? 39.581 13.619 -15.093 1.00 69.44 107 GLU A CA 1
ATOM 854 C C . GLU A 1 107 ? 38.807 14.551 -16.050 1.00 69.44 107 GLU A C 1
ATOM 856 O O . GLU A 1 107 ? 37.918 15.277 -15.617 1.00 69.44 107 GLU A O 1
ATOM 861 N N . ALA A 1 108 ? 39.033 14.454 -17.365 1.00 70.38 108 ALA A N 1
ATOM 862 C CA . ALA A 1 108 ? 38.275 15.211 -18.367 1.00 70.38 108 ALA A CA 1
ATOM 863 C C . ALA A 1 108 ? 36.823 14.716 -18.508 1.00 70.38 108 ALA A C 1
ATOM 865 O O . ALA A 1 108 ? 35.915 15.504 -18.765 1.00 70.38 108 ALA A O 1
ATOM 866 N N . LEU A 1 109 ? 36.590 13.412 -18.318 1.00 69.44 109 LEU A N 1
ATOM 867 C CA . LEU A 1 109 ? 35.242 12.840 -18.266 1.00 69.44 109 LEU A CA 1
ATOM 868 C C . LEU A 1 109 ? 34.477 13.303 -17.023 1.00 69.44 109 LEU A C 1
ATOM 870 O O . LEU A 1 109 ? 33.272 13.540 -17.105 1.00 69.44 109 LEU A O 1
ATOM 874 N N . LEU A 1 110 ? 35.168 13.416 -15.884 1.00 72.50 110 LEU A N 1
ATOM 875 C CA . LEU A 1 110 ? 34.598 13.955 -14.652 1.00 72.50 110 LEU A CA 1
ATOM 876 C C . LEU A 1 110 ? 34.203 15.423 -14.820 1.00 72.50 110 LEU A C 1
ATOM 878 O O . LEU A 1 110 ? 33.080 15.767 -14.467 1.00 72.50 110 LEU A O 1
ATOM 882 N N . ASP A 1 111 ? 35.061 16.242 -15.429 1.00 74.25 111 ASP A N 1
ATOM 883 C CA . ASP A 1 111 ? 34.770 17.659 -15.686 1.00 74.25 111 ASP A CA 1
ATOM 884 C C . ASP A 1 111 ? 33.538 17.849 -16.594 1.00 74.25 111 ASP A C 1
ATOM 886 O O . ASP A 1 111 ? 32.706 18.718 -16.335 1.00 74.25 111 ASP A O 1
ATOM 890 N N . GLU A 1 112 ? 33.363 17.015 -17.626 1.00 66.50 112 GLU A N 1
ATOM 891 C CA . GLU A 1 112 ? 32.180 17.059 -18.506 1.00 66.50 112 GLU A CA 1
ATOM 892 C C . GLU A 1 112 ? 30.897 16.588 -17.782 1.00 66.50 112 GLU A C 1
ATOM 894 O O . GLU A 1 112 ? 29.802 17.078 -18.056 1.00 66.50 112 GLU A O 1
ATOM 899 N N . LEU A 1 113 ? 31.019 15.661 -16.822 1.00 62.84 113 LEU A N 1
ATOM 900 C CA . LEU A 1 113 ? 29.918 15.208 -15.957 1.00 62.84 113 LEU A CA 1
ATOM 901 C C . LEU A 1 113 ? 29.577 16.211 -14.840 1.00 62.84 113 LEU A C 1
ATOM 903 O O . LEU A 1 113 ? 28.449 16.201 -14.343 1.00 62.84 113 LEU A O 1
ATOM 907 N N . GLU A 1 114 ? 30.529 17.056 -14.441 1.00 63.19 114 GLU A N 1
ATOM 908 C CA . GLU A 1 114 ? 30.353 18.128 -13.456 1.00 63.19 114 GLU A CA 1
ATOM 909 C C . GLU A 1 114 ? 29.711 19.396 -14.047 1.00 63.19 114 GLU A C 1
ATOM 911 O O . GLU A 1 114 ? 29.373 20.316 -13.295 1.00 63.19 114 GLU A O 1
ATOM 916 N N . MET A 1 115 ? 29.458 19.442 -15.361 1.00 54.81 115 MET A N 1
ATOM 917 C CA . MET A 1 115 ? 28.676 20.516 -15.972 1.00 54.81 115 MET A CA 1
ATOM 918 C C . MET A 1 115 ? 27.187 20.387 -15.604 1.00 54.81 115 MET A C 1
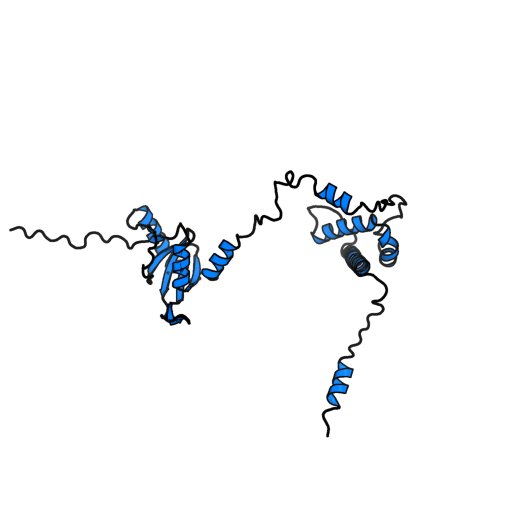ATOM 920 O O . MET A 1 115 ? 26.420 19.616 -16.177 1.00 54.81 115 MET A O 1
ATOM 924 N N . ASP A 1 116 ? 26.818 21.186 -14.603 1.00 53.28 116 ASP A N 1
ATOM 925 C CA . ASP A 1 116 ? 25.477 21.622 -14.215 1.00 53.28 116 ASP A CA 1
ATOM 926 C C . ASP A 1 116 ? 24.451 20.516 -13.916 1.00 53.28 116 ASP A C 1
ATOM 928 O O . ASP A 1 116 ? 23.383 20.403 -14.525 1.00 53.28 116 ASP A O 1
ATOM 932 N N . ALA A 1 117 ? 24.687 19.806 -12.808 1.00 53.34 117 ALA A N 1
ATOM 933 C CA . ALA A 1 117 ? 23.634 19.091 -12.074 1.00 53.34 117 ALA A CA 1
ATOM 934 C C . ALA A 1 117 ? 22.432 19.995 -11.693 1.00 53.34 117 ALA A C 1
ATOM 936 O O . ALA A 1 117 ? 21.349 19.487 -11.391 1.00 53.34 117 ALA A O 1
ATOM 937 N N . ASP A 1 118 ? 22.601 21.321 -11.743 1.00 53.19 118 ASP A N 1
ATOM 938 C CA . ASP A 1 118 ? 21.548 22.313 -11.516 1.00 53.19 118 ASP A CA 1
ATOM 939 C C . ASP A 1 118 ? 20.649 22.565 -12.752 1.00 53.19 118 ASP A C 1
ATOM 941 O O . ASP A 1 118 ? 19.502 22.986 -12.580 1.00 53.19 118 ASP A O 1
ATOM 945 N N . GLU A 1 119 ? 21.079 22.253 -13.986 1.00 52.44 119 GLU A N 1
ATOM 946 C CA . GLU A 1 119 ? 20.237 22.415 -15.193 1.00 52.44 119 GLU A CA 1
ATOM 947 C C . GLU A 1 119 ? 19.336 21.195 -15.480 1.00 52.44 119 GLU A C 1
ATOM 949 O O . GLU A 1 119 ? 18.285 21.331 -16.113 1.00 52.44 119 GLU A O 1
ATOM 954 N N . ILE A 1 120 ? 19.643 20.019 -14.917 1.00 52.56 120 ILE A N 1
ATOM 955 C CA . ILE A 1 120 ? 18.781 18.815 -14.961 1.00 52.56 120 ILE A CA 1
ATOM 956 C C . ILE A 1 120 ? 17.812 18.782 -13.753 1.00 52.56 120 ILE A C 1
ATOM 958 O O . ILE A 1 120 ? 17.332 17.736 -13.316 1.00 52.56 120 ILE A O 1
ATOM 962 N N . ALA A 1 121 ? 17.456 19.940 -13.192 1.00 50.62 121 ALA A N 1
ATOM 963 C CA . ALA A 1 121 ? 16.573 20.058 -12.025 1.00 50.62 121 ALA A CA 1
ATOM 964 C C . ALA A 1 121 ? 15.071 19.790 -12.310 1.00 50.62 121 ALA A C 1
ATOM 966 O O . ALA A 1 121 ? 14.203 20.180 -11.527 1.00 50.62 121 ALA A O 1
ATOM 967 N N . GLY A 1 122 ? 14.729 19.125 -13.419 1.00 53.41 122 GLY A N 1
ATOM 968 C CA . GLY A 1 122 ? 13.355 18.700 -13.721 1.00 53.41 122 GLY A CA 1
ATOM 969 C C . GLY A 1 122 ? 13.006 17.300 -13.198 1.00 53.41 122 GLY A C 1
ATOM 970 O O . GLY A 1 122 ? 11.881 17.052 -12.743 1.0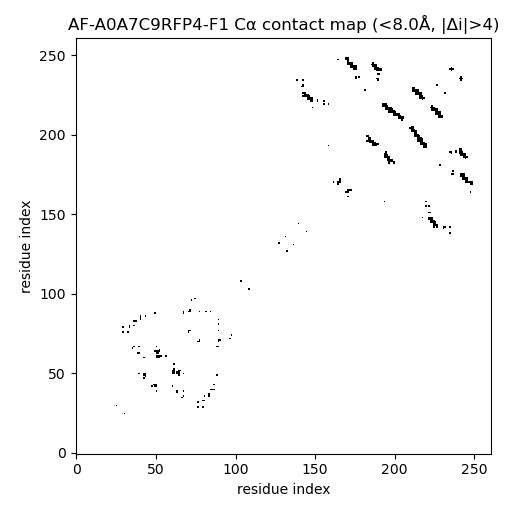0 53.41 122 GLY A O 1
ATOM 971 N N . ASP A 1 123 ? 13.970 16.378 -13.216 1.00 57.22 123 ASP A N 1
ATOM 972 C CA . ASP A 1 123 ? 13.743 14.961 -12.913 1.00 57.22 123 ASP A CA 1
ATOM 973 C C . ASP A 1 123 ? 14.946 14.346 -12.187 1.00 57.22 123 ASP A C 1
ATOM 975 O O . ASP A 1 123 ? 15.704 13.537 -12.711 1.00 57.22 123 ASP A O 1
ATOM 979 N N . ASP A 1 124 ? 15.126 14.777 -10.940 1.00 65.25 124 ASP A N 1
ATOM 980 C CA . ASP A 1 124 ? 16.088 14.193 -10.012 1.00 65.25 124 ASP A CA 1
ATOM 981 C C . ASP A 1 124 ? 15.796 12.693 -9.820 1.00 65.25 124 ASP A C 1
ATOM 983 O O . ASP A 1 124 ? 14.834 12.306 -9.151 1.00 65.25 124 ASP A O 1
ATOM 987 N N . VAL A 1 125 ? 16.642 11.847 -10.411 1.00 62.56 125 VAL A N 1
ATOM 988 C CA . VAL A 1 125 ? 16.531 10.378 -10.402 1.00 62.56 125 VAL A CA 1
ATOM 989 C C . VAL A 1 125 ? 16.636 9.788 -8.990 1.00 62.56 125 VAL A C 1
ATOM 991 O O . VAL A 1 125 ? 16.229 8.649 -8.757 1.00 62.56 125 VAL A O 1
ATOM 994 N N . THR A 1 126 ? 17.148 10.558 -8.021 1.00 67.50 126 THR A N 1
ATOM 995 C CA . THR A 1 126 ? 17.185 10.159 -6.605 1.00 67.50 126 THR A CA 1
ATOM 996 C C . THR A 1 126 ? 15.840 10.364 -5.901 1.00 67.50 126 THR A C 1
ATOM 998 O O . THR A 1 126 ? 15.593 9.788 -4.834 1.00 67.50 126 THR A O 1
ATOM 1001 N N . LYS A 1 127 ? 14.928 11.136 -6.504 1.00 62.97 127 LYS A N 1
ATOM 1002 C CA . LYS A 1 127 ? 13.580 11.378 -5.991 1.00 62.97 127 LYS A CA 1
ATOM 1003 C C . LYS A 1 127 ? 12.597 10.414 -6.638 1.00 62.97 127 LYS A C 1
ATOM 1005 O O . LYS A 1 127 ? 12.144 10.583 -7.765 1.00 62.97 127 LYS A O 1
ATOM 1010 N N . LEU A 1 128 ? 12.201 9.406 -5.868 1.00 68.62 128 LEU A N 1
ATOM 1011 C CA . LEU A 1 128 ? 11.128 8.489 -6.239 1.00 68.62 128 LEU A CA 1
ATOM 1012 C C . LEU A 1 128 ? 9.797 9.258 -6.350 1.00 68.62 128 LEU A C 1
ATOM 1014 O O . LEU A 1 128 ? 9.156 9.535 -5.340 1.00 68.62 128 LEU A O 1
ATOM 1018 N N . LYS A 1 129 ? 9.372 9.600 -7.573 1.00 66.50 129 LYS A N 1
ATOM 1019 C CA . LYS A 1 129 ? 8.107 10.320 -7.832 1.00 66.50 129 LYS A CA 1
ATOM 1020 C C . LYS A 1 129 ? 6.870 9.413 -7.836 1.00 66.50 129 LYS A C 1
ATOM 1022 O O . LYS A 1 129 ? 5.777 9.856 -7.503 1.00 66.50 129 LYS A O 1
ATOM 1027 N N . HIS A 1 130 ? 7.041 8.140 -8.197 1.00 68.50 130 HIS A N 1
ATOM 1028 C CA . HIS A 1 130 ? 5.936 7.190 -8.407 1.00 68.50 130 HIS A CA 1
ATOM 1029 C C . HIS A 1 130 ? 5.844 6.087 -7.349 1.00 68.50 130 HIS A C 1
ATOM 1031 O O . HIS A 1 130 ? 5.017 5.184 -7.467 1.00 68.50 130 HIS A O 1
ATOM 1037 N N . VAL A 1 131 ? 6.685 6.140 -6.317 1.00 63.66 131 VAL A N 1
ATOM 1038 C CA . VAL A 1 131 ? 6.711 5.128 -5.259 1.00 63.66 131 VAL A CA 1
ATOM 1039 C C . VAL A 1 131 ? 6.292 5.778 -3.955 1.00 63.66 131 VAL A C 1
ATOM 1041 O O . VAL A 1 131 ? 6.739 6.877 -3.632 1.00 63.66 131 VAL A O 1
ATOM 1044 N N . LYS A 1 132 ? 5.438 5.088 -3.193 1.00 61.47 132 LYS A N 1
ATOM 1045 C CA . LYS A 1 132 ? 5.038 5.551 -1.864 1.00 61.47 132 LYS A CA 1
ATOM 1046 C C . LYS A 1 132 ? 6.289 5.786 -1.007 1.00 61.47 132 LYS A C 1
ATOM 1048 O O . LYS A 1 132 ? 7.149 4.899 -0.951 1.00 61.47 132 LYS A O 1
ATOM 1053 N N . PRO A 1 133 ? 6.406 6.937 -0.326 1.00 70.56 133 PRO A N 1
ATOM 1054 C CA . PRO A 1 133 ? 7.499 7.195 0.600 1.00 70.56 133 PRO A CA 1
ATOM 1055 C C . PRO A 1 133 ? 7.671 6.034 1.585 1.00 70.56 133 PRO A C 1
ATOM 1057 O O . PRO A 1 133 ? 6.690 5.495 2.094 1.00 70.56 133 PRO A O 1
ATOM 1060 N N . ARG A 1 134 ? 8.914 5.663 1.924 1.00 61.34 134 ARG A N 1
ATOM 1061 C CA . ARG A 1 134 ? 9.192 4.565 2.880 1.00 61.34 134 ARG A CA 1
ATOM 1062 C C . ARG A 1 134 ? 8.456 4.723 4.217 1.00 61.34 134 ARG A C 1
ATOM 1064 O O . ARG A 1 134 ? 8.138 3.729 4.861 1.00 61.34 134 ARG A O 1
ATOM 1071 N N . ALA A 1 135 ? 8.184 5.960 4.631 1.00 60.59 135 ALA A N 1
ATOM 1072 C CA . ALA A 1 135 ? 7.389 6.257 5.818 1.00 60.59 135 ALA A CA 1
ATOM 1073 C C . ALA A 1 135 ? 5.929 5.783 5.685 1.00 60.59 135 ALA A C 1
ATOM 1075 O O . ALA A 1 135 ? 5.386 5.218 6.631 1.00 60.59 135 ALA A O 1
ATOM 1076 N N . GLU A 1 136 ? 5.322 5.949 4.510 1.00 59.38 136 GLU A N 1
ATOM 1077 C CA . GLU A 1 136 ? 3.977 5.450 4.210 1.00 59.38 136 GLU A CA 1
ATOM 1078 C C . GLU A 1 136 ? 3.959 3.931 4.043 1.00 59.38 136 GLU A C 1
ATOM 1080 O O . GLU A 1 136 ? 3.019 3.286 4.496 1.00 59.38 136 GLU A O 1
ATOM 1085 N N . VAL A 1 137 ? 5.011 3.346 3.458 1.00 58.12 137 VAL A N 1
ATOM 1086 C CA . VAL A 1 137 ? 5.151 1.883 3.348 1.00 58.12 137 VAL A CA 1
ATOM 1087 C C . VAL A 1 137 ? 5.211 1.244 4.736 1.00 58.12 137 VAL A C 1
ATOM 1089 O O . VAL A 1 137 ? 4.421 0.353 5.025 1.00 58.12 137 VAL A O 1
ATOM 1092 N N . ARG A 1 138 ? 6.049 1.762 5.643 1.00 56.88 138 ARG A N 1
ATOM 1093 C CA . ARG A 1 138 ? 6.117 1.276 7.034 1.00 56.88 138 ARG A CA 1
ATOM 1094 C C . ARG A 1 138 ? 4.818 1.497 7.804 1.00 56.88 138 ARG A C 1
ATOM 1096 O O . ARG A 1 138 ? 4.449 0.672 8.632 1.00 56.88 138 ARG A O 1
ATOM 1103 N N . ALA A 1 139 ? 4.123 2.607 7.555 1.00 56.91 139 ALA A N 1
ATOM 1104 C CA . ALA A 1 139 ? 2.815 2.847 8.156 1.00 56.91 139 ALA A CA 1
ATOM 1105 C C . ALA A 1 139 ? 1.767 1.847 7.642 1.00 56.91 139 ALA A C 1
ATOM 1107 O O . ALA A 1 139 ? 0.953 1.375 8.429 1.00 56.91 139 ALA A O 1
ATOM 1108 N N . ALA A 1 140 ? 1.807 1.490 6.356 1.00 55.84 140 A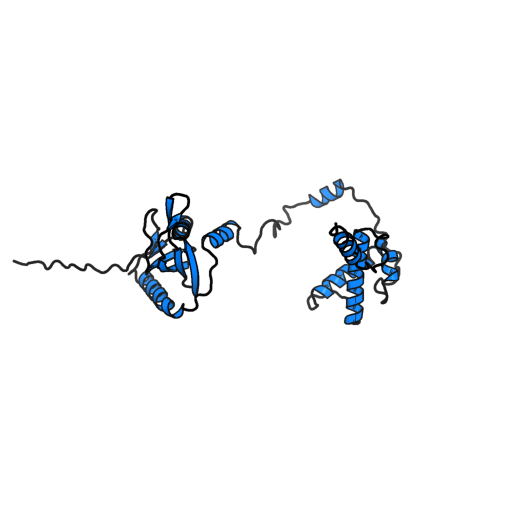LA A N 1
ATOM 1109 C CA . ALA A 1 140 ? 0.942 0.468 5.778 1.00 55.84 140 ALA A CA 1
ATOM 1110 C C . ALA A 1 140 ? 1.269 -0.937 6.315 1.00 55.84 140 ALA A C 1
ATOM 1112 O O . ALA A 1 140 ? 0.348 -1.663 6.669 1.00 55.84 140 ALA A O 1
ATOM 1113 N N . GLU A 1 141 ? 2.551 -1.286 6.462 1.00 55.09 141 GLU A N 1
ATOM 1114 C CA . GLU A 1 141 ? 2.986 -2.535 7.110 1.00 55.09 141 GLU A CA 1
ATOM 1115 C C . GLU A 1 141 ? 2.517 -2.611 8.575 1.00 55.09 141 GLU A C 1
ATOM 1117 O O . GLU A 1 141 ? 2.021 -3.647 9.014 1.00 55.09 141 GLU A O 1
ATOM 1122 N N . GLU A 1 142 ? 2.596 -1.508 9.334 1.00 57.12 142 GLU A N 1
ATOM 1123 C CA . GLU A 1 142 ? 2.137 -1.454 10.735 1.00 57.12 142 GLU A CA 1
ATOM 1124 C C . GLU A 1 142 ? 0.602 -1.580 10.858 1.00 57.12 142 GLU A C 1
ATOM 1126 O O . GLU A 1 142 ? 0.103 -2.063 11.877 1.00 57.12 142 GLU A O 1
ATOM 1131 N N . ILE A 1 143 ? -0.146 -1.192 9.817 1.00 58.94 143 ILE A N 1
ATOM 1132 C CA . ILE A 1 143 ? -1.615 -1.308 9.706 1.00 58.94 143 ILE A CA 1
ATOM 1133 C C . ILE A 1 143 ? -2.026 -2.659 9.073 1.00 58.94 143 ILE A C 1
ATOM 1135 O O . ILE A 1 143 ? -3.210 -2.910 8.853 1.00 58.94 143 ILE A O 1
ATOM 1139 N N . GLY A 1 144 ? -1.081 -3.569 8.825 1.00 64.69 144 GLY A N 1
ATOM 1140 C CA . GLY A 1 144 ? -1.357 -4.866 8.211 1.00 64.69 144 GLY A CA 1
ATOM 1141 C C . GLY A 1 144 ? -1.817 -4.763 6.750 1.00 64.69 144 GLY A C 1
ATOM 1142 O O . GLY A 1 144 ? -2.317 -3.738 6.277 1.00 64.69 144 GLY A O 1
ATOM 1143 N N . GLU A 1 145 ? -1.646 -5.852 6.004 1.00 76.12 145 GLU A N 1
ATOM 1144 C CA . GLU A 1 145 ? -2.123 -5.924 4.623 1.00 76.12 145 GLU A CA 1
ATOM 1145 C C . GLU A 1 145 ? -3.651 -5.837 4.573 1.00 76.12 145 GLU A C 1
ATOM 1147 O O . GLU A 1 145 ? -4.364 -6.674 5.131 1.00 76.12 145 GLU A O 1
ATOM 1152 N N . ARG A 1 146 ? -4.157 -4.829 3.858 1.00 86.31 146 ARG A N 1
ATOM 1153 C CA . ARG A 1 146 ? -5.589 -4.681 3.601 1.00 86.31 146 ARG A CA 1
ATOM 1154 C C . ARG A 1 146 ? -6.033 -5.711 2.572 1.00 86.31 146 ARG A C 1
ATOM 1156 O O . ARG A 1 146 ? -5.460 -5.799 1.486 1.00 86.31 146 ARG A O 1
ATOM 1163 N N . LYS A 1 147 ? -7.096 -6.439 2.889 1.00 89.38 147 LYS A N 1
ATOM 1164 C CA . LYS A 1 147 ? -7.746 -7.410 2.007 1.00 89.38 147 LYS A CA 1
ATOM 1165 C C . LYS A 1 147 ? -9.113 -6.887 1.592 1.00 89.38 147 LYS A C 1
ATOM 1167 O O . LYS A 1 147 ? -9.675 -6.006 2.236 1.00 89.38 147 LYS A O 1
ATOM 1172 N N . LYS A 1 148 ? -9.654 -7.396 0.490 1.00 92.31 148 LYS A N 1
ATOM 1173 C CA . LYS A 1 148 ? -11.033 -7.090 0.100 1.00 92.31 148 LYS A CA 1
ATOM 1174 C C . LYS A 1 148 ? -11.989 -7.676 1.147 1.00 92.31 148 LYS A C 1
ATOM 1176 O O . LYS A 1 148 ? -11.798 -8.812 1.563 1.00 92.31 148 LYS A O 1
ATOM 1181 N N . CYS A 1 149 ? -12.992 -6.909 1.566 1.00 92.12 149 CYS A N 1
ATOM 1182 C CA . CYS A 1 149 ? -14.024 -7.391 2.477 1.00 92.12 149 CYS A CA 1
ATOM 1183 C C . CYS A 1 149 ? -15.168 -8.012 1.666 1.00 92.12 149 CYS A C 1
ATOM 1185 O O . CYS A 1 149 ? -15.928 -7.301 1.008 1.00 92.12 149 CYS A O 1
ATOM 1187 N N . ASP A 1 150 ? -15.312 -9.335 1.719 1.00 90.06 150 ASP A N 1
ATOM 1188 C CA . ASP A 1 150 ? -16.356 -10.045 0.962 1.00 90.06 150 ASP A CA 1
ATOM 1189 C C . ASP A 1 150 ? -17.775 -9.705 1.448 1.00 90.06 150 ASP A C 1
ATOM 1191 O O . ASP A 1 150 ? -18.731 -9.709 0.678 1.00 90.06 150 ASP A O 1
ATOM 1195 N N . ASN A 1 151 ? -17.903 -9.339 2.724 1.00 91.44 151 ASN A N 1
ATOM 1196 C CA . ASN A 1 151 ? -19.172 -9.055 3.392 1.00 91.44 151 ASN A CA 1
ATOM 1197 C C . ASN A 1 151 ? -19.474 -7.549 3.495 1.00 91.44 151 ASN A C 1
ATOM 1199 O O . ASN A 1 151 ? -20.290 -7.143 4.323 1.00 91.44 151 ASN A O 1
ATOM 1203 N N . PHE A 1 152 ? -18.835 -6.707 2.674 1.00 92.62 152 PHE A N 1
ATOM 1204 C CA . PHE A 1 152 ? -18.941 -5.248 2.797 1.00 92.62 152 PHE A CA 1
ATOM 1205 C C . PHE A 1 152 ? -20.372 -4.706 2.658 1.00 92.62 152 PHE A C 1
ATOM 1207 O O . PHE A 1 152 ? -20.711 -3.731 3.320 1.00 92.62 152 PHE A O 1
ATOM 1214 N N . GLN A 1 153 ? -21.237 -5.381 1.895 1.00 91.38 153 GLN A N 1
ATOM 1215 C CA . GLN A 1 153 ? -22.649 -5.010 1.720 1.00 91.38 153 GLN A CA 1
ATOM 1216 C C . GLN A 1 153 ? -23.427 -4.856 3.044 1.00 91.38 153 GLN A C 1
ATOM 1218 O O . GLN A 1 153 ? -24.403 -4.117 3.110 1.00 91.38 153 GLN A O 1
ATOM 1223 N N . PHE A 1 154 ? -23.008 -5.547 4.112 1.00 90.69 154 PHE A N 1
ATOM 1224 C CA . PHE A 1 154 ? -23.640 -5.431 5.431 1.00 90.69 154 PHE A CA 1
ATOM 1225 C C . PHE A 1 154 ? -23.160 -4.198 6.210 1.00 90.69 154 PHE A C 1
ATOM 1227 O O . PHE A 1 154 ? -23.855 -3.728 7.108 1.00 90.69 154 PHE A O 1
ATOM 1234 N N . PHE A 1 155 ? -21.981 -3.676 5.870 1.00 91.81 155 PHE A N 1
ATOM 1235 C CA . PHE A 1 155 ? -21.336 -2.556 6.555 1.00 91.81 155 PHE A CA 1
ATOM 1236 C C . PHE A 1 155 ? -21.500 -1.231 5.808 1.00 91.81 155 PHE A C 1
ATOM 1238 O O . PHE A 1 155 ? -21.517 -0.182 6.445 1.00 91.81 155 PHE A O 1
ATOM 1245 N N . GLU A 1 156 ? -21.671 -1.265 4.486 1.00 91.25 156 GLU A N 1
ATOM 1246 C CA . GLU A 1 156 ? -21.977 -0.106 3.640 1.00 91.25 156 GLU A CA 1
ATOM 1247 C C . GLU A 1 156 ? -23.072 0.815 4.222 1.00 91.25 156 GLU A C 1
ATOM 1249 O O . GLU A 1 156 ? -22.773 1.991 4.454 1.00 91.25 156 GLU A O 1
ATOM 1254 N N . PRO A 1 157 ? -24.274 0.321 4.603 1.00 93.06 157 PRO A N 1
ATOM 1255 C CA . PRO A 1 157 ? -25.311 1.189 5.165 1.00 93.06 157 PRO A CA 1
ATOM 1256 C C . PRO A 1 157 ? -24.907 1.835 6.498 1.00 93.06 157 PRO A C 1
A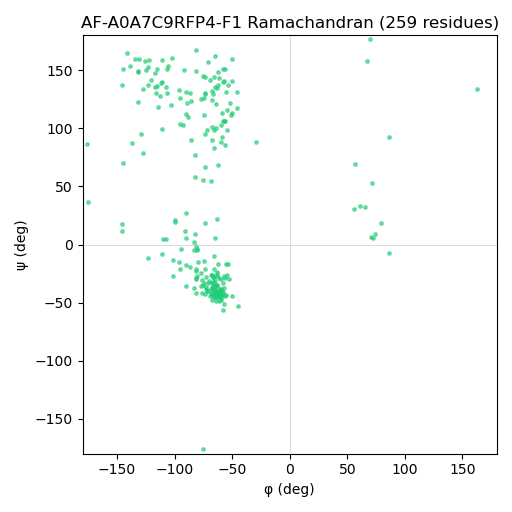TOM 1258 O O . PRO A 1 157 ? -25.388 2.920 6.825 1.00 93.06 157 PRO A O 1
ATOM 1261 N N . LEU A 1 158 ? -24.015 1.206 7.274 1.00 90.88 158 LEU A N 1
ATOM 1262 C CA . LEU A 1 158 ? -23.507 1.798 8.512 1.00 90.88 158 LEU A CA 1
ATOM 1263 C C . LEU A 1 158 ? -22.603 2.994 8.208 1.00 90.88 158 LEU A C 1
ATOM 1265 O O . LEU A 1 158 ? -22.726 4.034 8.851 1.00 90.88 158 LEU A O 1
ATOM 1269 N N . PHE A 1 159 ? -21.710 2.871 7.224 1.00 92.81 159 PHE A N 1
ATOM 1270 C CA . PHE A 1 159 ? -20.842 3.980 6.828 1.00 92.81 159 PHE A CA 1
ATOM 1271 C C . PHE A 1 159 ? -21.646 5.154 6.268 1.00 92.81 159 PHE A C 1
ATOM 1273 O O . PHE A 1 159 ? -21.351 6.301 6.610 1.00 92.81 159 PHE A O 1
ATOM 1280 N N . ASP A 1 160 ? -22.679 4.884 5.472 1.00 92.00 160 ASP A N 1
ATOM 1281 C CA . ASP A 1 160 ? -23.535 5.932 4.916 1.00 92.00 160 ASP A CA 1
ATOM 1282 C C . ASP A 1 160 ? -24.344 6.651 5.998 1.00 92.00 160 ASP A C 1
ATOM 1284 O O . ASP A 1 160 ? -24.329 7.883 6.044 1.00 92.00 160 ASP A O 1
ATOM 1288 N N . ALA A 1 161 ? -24.927 5.913 6.948 1.00 90.00 161 ALA A N 1
ATOM 1289 C CA . ALA A 1 161 ? -25.603 6.508 8.101 1.00 90.00 161 ALA A CA 1
ATOM 1290 C C . ALA A 1 161 ? -24.660 7.414 8.914 1.00 90.00 161 ALA A C 1
ATOM 1292 O O . ALA A 1 161 ? -25.021 8.529 9.284 1.00 90.00 161 ALA A O 1
ATOM 1293 N N . ILE A 1 162 ? -23.414 6.984 9.145 1.00 90.00 162 ILE A N 1
ATOM 1294 C CA . ILE A 1 162 ? -22.419 7.795 9.861 1.00 90.00 162 ILE A CA 1
ATOM 1295 C C . ILE A 1 162 ? -22.029 9.054 9.071 1.00 90.00 162 ILE A C 1
ATOM 1297 O O . ILE A 1 162 ? -21.857 10.120 9.670 1.00 90.00 162 ILE A O 1
ATOM 1301 N N . ARG A 1 163 ? -21.895 8.972 7.741 1.00 89.94 163 ARG A N 1
ATOM 1302 C CA . ARG A 1 163 ? -21.622 10.145 6.890 1.00 89.94 163 ARG A CA 1
ATOM 1303 C C . ARG A 1 163 ? -22.763 11.156 6.966 1.00 89.94 163 ARG A C 1
ATOM 1305 O O . ARG A 1 163 ? -22.499 12.353 7.115 1.00 89.94 163 ARG A O 1
ATOM 1312 N N . GLU A 1 164 ? -24.008 10.689 6.904 1.00 89.62 164 GLU A N 1
ATOM 1313 C CA . GLU A 1 164 ? -25.189 11.538 7.077 1.00 89.62 164 GLU A CA 1
ATOM 1314 C C . GLU A 1 164 ? -25.246 12.152 8.479 1.00 89.62 164 GLU A C 1
ATOM 1316 O O . GLU A 1 164 ? -25.425 13.364 8.605 1.00 89.62 164 GLU A O 1
ATOM 132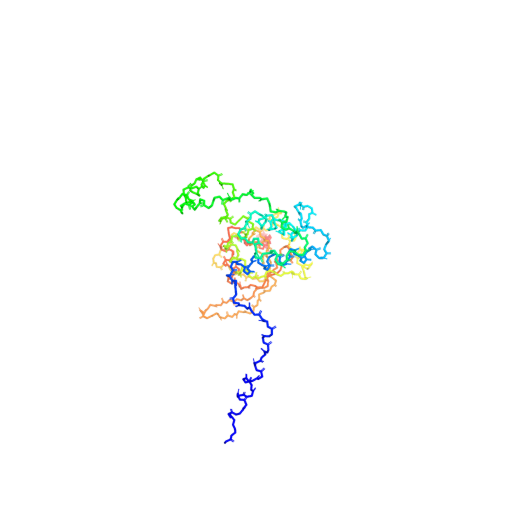1 N N . ASP A 1 165 ? -24.996 11.368 9.529 1.00 87.62 165 ASP A N 1
ATOM 1322 C CA . ASP A 1 165 ? -24.968 11.839 10.916 1.00 87.62 165 ASP A CA 1
ATOM 1323 C C . ASP A 1 165 ? -23.919 12.937 11.141 1.00 87.62 165 ASP A C 1
ATOM 1325 O O . ASP A 1 165 ? -24.177 13.915 11.849 1.00 87.62 165 ASP A O 1
ATOM 1329 N N . ILE A 1 166 ? -22.728 12.797 10.550 1.00 87.19 166 ILE A N 1
ATOM 1330 C CA . ILE A 1 166 ? -21.669 13.814 10.629 1.00 87.19 166 ILE A CA 1
ATOM 1331 C C . ILE A 1 166 ? -22.086 15.072 9.859 1.00 87.19 166 ILE A C 1
ATOM 1333 O O . ILE A 1 166 ? -21.902 16.183 10.359 1.00 87.19 166 ILE A O 1
ATOM 1337 N N . LYS A 1 167 ? -22.686 14.916 8.671 1.00 87.75 167 LYS A N 1
ATOM 1338 C CA . LYS A 1 167 ? -23.167 16.033 7.843 1.00 87.75 167 LYS A CA 1
ATOM 1339 C C . LYS A 1 167 ? -24.301 16.810 8.519 1.00 87.75 167 LYS A C 1
ATOM 1341 O O . LYS A 1 167 ? -24.321 18.037 8.452 1.00 87.75 167 LYS A O 1
ATOM 1346 N N . ASN A 1 168 ? -25.196 16.105 9.206 1.00 86.56 168 ASN A N 1
ATOM 1347 C CA . ASN A 1 168 ? -26.306 16.671 9.974 1.00 86.56 168 ASN A CA 1
ATOM 1348 C C . ASN A 1 168 ? -25.875 17.174 11.367 1.00 86.56 168 ASN A C 1
ATOM 1350 O O . ASN A 1 168 ? -26.682 17.749 12.095 1.00 86.56 168 ASN A O 1
ATOM 1354 N N . GLY A 1 169 ? -24.612 16.967 11.759 1.00 82.12 169 GLY A N 1
ATOM 1355 C CA . GLY A 1 169 ? -24.063 17.399 13.047 1.00 82.12 169 GLY A CA 1
ATOM 1356 C C . GLY A 1 169 ? -24.515 16.571 14.258 1.00 82.12 169 GLY A C 1
ATOM 1357 O O . GLY A 1 169 ? -24.213 16.954 15.392 1.00 82.12 169 GLY A O 1
ATOM 1358 N N . LEU A 1 170 ? -25.199 15.442 14.036 1.00 82.81 170 LEU A N 1
ATOM 1359 C CA . LEU A 1 170 ? -25.634 14.488 15.067 1.00 82.81 170 LEU A CA 1
ATOM 1360 C C . LEU A 1 170 ? -24.442 13.775 15.716 1.00 82.81 170 LEU A C 1
ATOM 1362 O O . LEU A 1 170 ? -24.450 13.485 16.916 1.00 82.81 170 LEU A O 1
ATOM 1366 N N . ARG A 1 171 ? -23.388 13.539 14.927 1.00 86.12 171 ARG A N 1
ATOM 1367 C CA . ARG A 1 171 ? -22.103 13.005 15.386 1.00 86.12 171 ARG A CA 1
ATOM 1368 C C . ARG A 1 171 ? -20.991 14.013 15.162 1.00 86.12 171 ARG A C 1
ATOM 1370 O O . ARG A 1 171 ? -20.999 14.783 14.205 1.00 86.12 171 ARG A O 1
ATOM 1377 N N . LYS A 1 172 ? -19.997 13.996 16.050 1.00 85.19 172 LYS A N 1
ATOM 1378 C CA . LYS A 1 172 ? -18.819 14.863 15.958 1.00 85.19 172 LYS A CA 1
ATOM 1379 C C . LYS A 1 172 ? -17.560 14.017 15.866 1.00 85.19 172 LYS A C 1
ATOM 1381 O O . LYS A 1 172 ? -17.409 13.017 16.559 1.00 85.19 172 LYS A O 1
ATOM 1386 N N . THR A 1 173 ? -16.611 14.462 15.053 1.00 86.88 173 THR A N 1
ATOM 1387 C CA . THR A 1 173 ? -15.267 13.881 15.016 1.00 86.88 173 THR A CA 1
ATOM 1388 C C . THR A 1 173 ? -14.382 14.597 16.033 1.00 86.88 173 THR A C 1
ATOM 1390 O O . THR A 1 173 ? -14.198 15.815 15.939 1.00 86.88 173 THR A O 1
ATOM 1393 N N . ARG A 1 174 ? -13.808 13.874 16.994 1.00 85.81 174 ARG A N 1
ATOM 1394 C CA . ARG A 1 174 ? -12.858 14.420 17.978 1.00 85.81 174 ARG A CA 1
ATOM 1395 C C . ARG A 1 174 ? -11.486 13.792 17.787 1.00 85.81 174 ARG A C 1
ATOM 1397 O O . ARG A 1 174 ? -11.387 12.651 17.351 1.00 85.81 174 ARG A O 1
ATOM 1404 N N . ARG A 1 175 ? -10.421 14.520 18.125 1.00 84.06 175 ARG A N 1
ATOM 1405 C CA . ARG A 1 175 ? -9.064 13.959 18.097 1.00 84.06 175 ARG A CA 1
ATOM 1406 C C . ARG A 1 175 ? -8.967 12.801 19.091 1.00 84.06 175 ARG A C 1
ATOM 1408 O O . ARG A 1 175 ? -9.493 12.899 20.201 1.00 84.06 175 ARG A O 1
ATOM 1415 N N . TYR A 1 176 ? -8.313 11.718 18.689 1.00 78.19 176 TYR A N 1
ATOM 1416 C CA . TYR A 1 176 ? -8.124 10.562 19.558 1.00 78.19 176 TYR A CA 1
ATOM 1417 C C . TYR A 1 176 ? -7.181 10.903 20.730 1.00 78.19 176 TYR A C 1
ATOM 1419 O O . TYR A 1 176 ? -6.070 11.396 20.526 1.00 78.19 176 TYR A O 1
ATOM 1427 N N . ALA A 1 177 ? -7.638 10.686 21.967 1.00 73.31 177 ALA A N 1
ATOM 1428 C CA . ALA A 1 177 ? -6.874 10.970 23.184 1.00 73.31 177 ALA A CA 1
ATOM 1429 C C . ALA A 1 177 ? -6.081 9.738 23.653 1.00 73.31 177 ALA A C 1
ATOM 1431 O O . ALA A 1 177 ? -6.529 8.606 23.488 1.00 73.31 177 ALA A O 1
ATOM 1432 N N . LYS A 1 178 ? -4.935 9.966 24.311 1.00 61.28 178 LYS A N 1
ATOM 1433 C CA . LYS A 1 178 ? -3.879 8.970 24.614 1.00 61.28 178 LYS A CA 1
ATOM 1434 C C . LYS A 1 178 ? -4.261 7.814 25.560 1.00 61.28 178 LYS A C 1
ATOM 1436 O O . LYS A 1 178 ? -3.399 7.023 25.922 1.00 61.28 178 LYS A O 1
ATOM 1441 N N . MET A 1 179 ? -5.527 7.704 25.960 1.00 59.19 179 MET A N 1
ATOM 1442 C CA . MET A 1 179 ? -6.054 6.663 26.857 1.00 59.19 179 MET A CA 1
ATOM 1443 C C . MET A 1 179 ? -7.492 6.243 26.518 1.00 59.19 179 MET A C 1
ATOM 1445 O O . MET A 1 179 ? -8.146 5.582 27.321 1.00 59.19 179 MET A O 1
ATOM 1449 N N . ALA A 1 180 ? -8.025 6.642 25.359 1.00 67.12 180 ALA A N 1
ATOM 1450 C CA . ALA A 1 180 ? -9.352 6.185 24.971 1.00 67.12 180 ALA A CA 1
ATOM 1451 C C . ALA A 1 180 ? -9.305 4.671 24.705 1.00 67.12 180 ALA A C 1
ATOM 1453 O O . ALA A 1 180 ? -8.429 4.185 23.997 1.00 67.12 180 ALA A O 1
ATOM 1454 N N . GLY A 1 181 ? -10.217 3.911 25.309 1.00 78.94 181 GLY A N 1
ATOM 1455 C CA . GLY A 1 181 ? -10.409 2.510 24.945 1.00 78.94 181 GLY A CA 1
ATOM 1456 C C . GLY A 1 181 ? -11.017 2.420 23.547 1.00 78.94 181 GLY A C 1
ATOM 1457 O O . GLY A 1 181 ? -11.871 3.240 23.202 1.00 78.94 181 GLY A O 1
ATOM 1458 N N . ILE A 1 182 ? -10.569 1.436 22.770 1.00 85.75 182 ILE A N 1
ATOM 1459 C CA . ILE A 1 182 ? -11.158 1.072 21.481 1.00 85.75 182 ILE A CA 1
ATOM 1460 C C . ILE A 1 182 ? -12.132 -0.076 21.735 1.00 85.75 182 ILE A C 1
ATOM 1462 O O . ILE A 1 182 ? -11.744 -1.078 22.337 1.00 85.75 182 ILE A O 1
ATOM 1466 N N . LYS A 1 183 ? -13.386 0.072 21.303 1.00 87.44 183 LYS A N 1
ATOM 1467 C CA . LYS A 1 183 ? -14.428 -0.951 21.479 1.00 87.44 183 LYS A CA 1
ATOM 1468 C C . LYS A 1 183 ? -15.015 -1.392 20.144 1.00 87.44 183 LYS A C 1
ATOM 1470 O O . LYS A 1 183 ? -14.954 -0.673 19.151 1.00 87.44 183 LYS A O 1
ATOM 1475 N N . GLN A 1 184 ? -15.615 -2.580 20.149 1.00 90.88 184 GLN A N 1
ATOM 1476 C CA . GLN A 1 184 ? -16.422 -3.060 19.033 1.00 90.88 184 GLN A CA 1
ATOM 1477 C C . GLN A 1 184 ? -17.556 -2.071 18.732 1.00 90.88 184 GLN A C 1
ATOM 1479 O O . GLN A 1 184 ? -18.156 -1.524 19.657 1.00 90.88 184 GLN A O 1
ATOM 1484 N N . GLY A 1 185 ? -17.847 -1.852 17.452 1.00 89.44 185 GL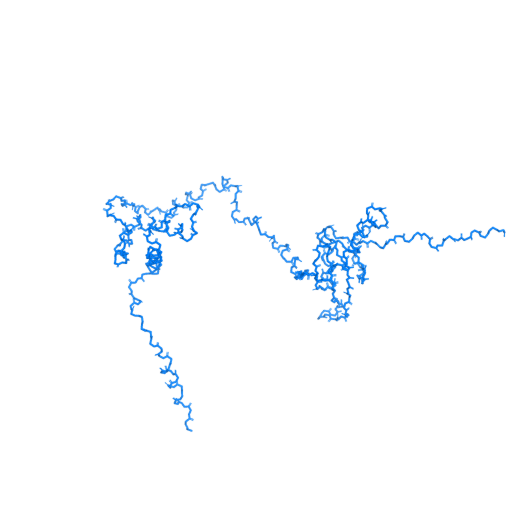Y A N 1
ATOM 1485 C CA . GLY A 1 185 ? -18.908 -0.947 17.014 1.00 89.44 185 GLY A CA 1
ATOM 1486 C C . GLY A 1 185 ? -18.485 0.519 16.878 1.00 89.44 185 GLY A C 1
ATOM 1487 O O . GLY A 1 185 ? -19.263 1.337 16.389 1.00 89.44 185 GLY A O 1
ATOM 1488 N N . GLU A 1 186 ? -17.271 0.878 17.300 1.00 90.75 186 GLU A N 1
ATOM 1489 C CA . GLU A 1 186 ? -16.784 2.254 17.214 1.00 90.75 186 GLU A CA 1
ATOM 1490 C C . GLU A 1 186 ? -16.245 2.591 15.816 1.00 90.75 186 GLU A C 1
ATOM 1492 O O . GLU A 1 186 ? -15.689 1.746 15.107 1.00 90.75 186 GLU A O 1
ATOM 1497 N N . PHE A 1 187 ? -16.381 3.869 15.450 1.00 92.00 187 PHE A N 1
ATOM 1498 C CA . PHE A 1 187 ? -15.906 4.419 14.186 1.00 92.00 187 PHE A CA 1
ATOM 1499 C C . PHE A 1 187 ? -14.746 5.393 14.400 1.00 92.00 187 PHE A C 1
ATOM 1501 O O . PHE A 1 187 ? -14.750 6.248 15.294 1.00 92.00 187 PHE A O 1
ATOM 1508 N N . PHE A 1 188 ? -13.765 5.296 13.515 1.00 91.88 188 PHE A N 1
ATOM 1509 C CA . PHE A 1 188 ? -12.546 6.087 13.523 1.00 91.88 188 PHE A CA 1
ATOM 1510 C C . PHE A 1 188 ? -12.240 6.614 12.124 1.00 91.88 188 PHE A C 1
ATOM 1512 O O . PHE A 1 188 ? -12.726 6.091 11.127 1.00 91.88 188 PHE A O 1
ATOM 1519 N N . ILE A 1 189 ? -11.422 7.656 12.052 1.00 91.06 189 ILE A N 1
ATOM 1520 C CA . ILE A 1 189 ? -10.842 8.171 10.816 1.00 91.06 189 ILE A CA 1
ATOM 1521 C C . ILE A 1 189 ? -9.337 7.944 10.917 1.00 91.06 189 ILE A C 1
ATOM 1523 O O . ILE A 1 189 ? -8.709 8.464 11.840 1.00 91.06 189 ILE A O 1
ATOM 1527 N N . VAL A 1 190 ? -8.789 7.145 10.000 1.00 88.19 190 VAL A N 1
ATOM 1528 C CA . VAL A 1 190 ? -7.369 6.773 9.929 1.00 88.19 190 VAL A CA 1
ATOM 1529 C C . VAL A 1 190 ? -6.888 6.958 8.493 1.00 88.19 190 VAL A C 1
ATOM 1531 O O . VAL A 1 190 ? -7.451 6.375 7.570 1.00 88.19 190 VAL A O 1
ATOM 1534 N N . GLY A 1 191 ? -5.855 7.766 8.287 1.00 82.81 191 GLY A N 1
ATOM 1535 C CA . GLY A 1 191 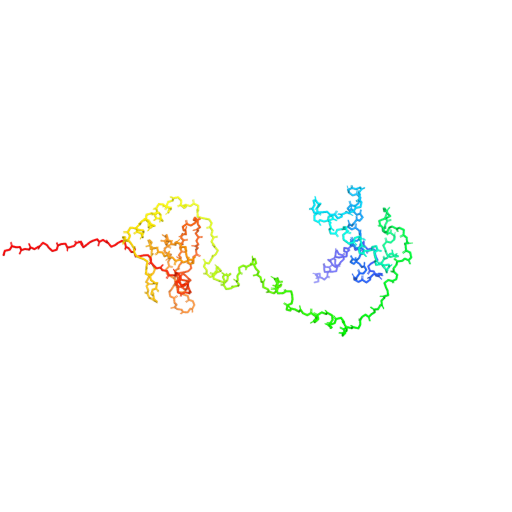? -5.340 8.124 6.966 1.00 82.81 191 GLY A CA 1
ATOM 1536 C C . GLY A 1 191 ? -6.377 8.844 6.102 1.00 82.81 191 GLY A C 1
ATOM 1537 O O . GLY A 1 191 ? -6.437 8.608 4.901 1.00 82.81 191 GLY A O 1
ATOM 1538 N N . GLY A 1 192 ? -7.260 9.637 6.721 1.00 85.62 192 GLY A N 1
ATOM 1539 C CA . GLY A 1 192 ? -8.390 10.281 6.037 1.00 85.62 192 GLY A CA 1
ATOM 1540 C C . GLY A 1 192 ? -9.531 9.334 5.645 1.00 85.62 192 GLY A C 1
ATOM 1541 O O . GLY A 1 192 ? -10.484 9.771 5.006 1.00 85.62 192 GLY A O 1
ATOM 1542 N N . GLN A 1 193 ? -9.465 8.063 6.045 1.00 89.31 193 GLN A N 1
ATOM 1543 C CA . GLN A 1 193 ? -10.449 7.048 5.700 1.00 89.31 193 GLN A CA 1
ATOM 1544 C C . GLN A 1 193 ? -11.277 6.615 6.913 1.00 89.31 193 GLN A C 1
ATOM 1546 O O . GLN A 1 193 ? -10.732 6.443 8.004 1.00 89.31 193 GLN A O 1
ATOM 1551 N N . MET A 1 194 ? -12.584 6.401 6.729 1.00 91.94 194 MET A N 1
ATOM 1552 C CA . MET A 1 194 ? -13.450 5.869 7.782 1.00 91.94 194 MET A CA 1
ATOM 1553 C C . MET A 1 194 ? -13.189 4.376 8.015 1.00 91.94 194 MET A C 1
ATOM 1555 O O . MET A 1 194 ? -13.175 3.577 7.079 1.00 91.94 194 MET A O 1
ATOM 1559 N N . ALA A 1 195 ? -13.004 4.018 9.282 1.00 93.06 195 ALA A N 1
ATOM 1560 C CA . ALA A 1 195 ? -12.720 2.677 9.766 1.00 93.06 195 ALA A CA 1
ATOM 1561 C C . ALA A 1 195 ? -13.721 2.290 10.866 1.00 93.06 195 ALA A C 1
ATOM 1563 O O . ALA A 1 195 ? -13.977 3.072 11.782 1.00 93.06 195 ALA A O 1
ATOM 1564 N N . TYR A 1 196 ? -14.265 1.082 10.780 1.00 94.19 196 TYR A N 1
ATOM 1565 C CA . TYR A 1 196 ? -15.227 0.487 11.701 1.00 94.19 196 TYR A CA 1
ATOM 1566 C C . TYR A 1 196 ? -14.623 -0.751 12.363 1.00 94.19 196 TYR A C 1
ATOM 1568 O O . TYR A 1 196 ? -14.022 -1.582 11.682 1.00 94.19 196 TYR A O 1
ATOM 1576 N N . ILE A 1 197 ? -14.791 -0.904 13.676 1.00 93.75 197 ILE A N 1
ATOM 1577 C CA . ILE A 1 197 ? -14.323 -2.105 14.382 1.00 93.75 197 ILE A CA 1
ATOM 1578 C C . ILE A 1 197 ? -15.448 -3.123 14.450 1.00 93.75 197 ILE A C 1
ATOM 1580 O O . ILE A 1 197 ? -16.347 -3.029 15.287 1.00 93.75 197 ILE A O 1
ATOM 1584 N N . ASP A 1 198 ? -15.348 -4.127 13.587 1.00 93.69 198 ASP A N 1
ATOM 1585 C CA . ASP A 1 198 ? -16.310 -5.221 13.512 1.00 93.69 198 ASP A CA 1
ATOM 1586 C C . ASP A 1 198 ? -16.167 -6.183 14.688 1.00 93.69 198 ASP A C 1
ATOM 1588 O O . ASP A 1 198 ? -17.163 -6.581 15.288 1.00 93.69 198 ASP A O 1
ATOM 1592 N N . LYS A 1 199 ? -14.928 -6.530 15.058 1.00 91.50 199 LYS A N 1
ATOM 1593 C CA . LYS A 1 199 ? -14.661 -7.478 16.142 1.00 91.50 199 LYS A CA 1
ATOM 1594 C C . LYS A 1 199 ? -13.392 -7.126 16.907 1.00 91.50 199 LYS A C 1
ATOM 1596 O O . LYS A 1 199 ? -12.359 -6.830 16.308 1.00 91.50 199 LYS A O 1
ATOM 1601 N N . VAL A 1 200 ? -13.479 -7.227 18.232 1.00 91.50 200 VAL A N 1
ATOM 1602 C CA . VAL A 1 200 ? -12.332 -7.226 19.146 1.00 91.50 200 VAL A CA 1
ATOM 1603 C C . VAL A 1 200 ? -12.105 -8.672 19.582 1.00 91.50 200 VAL A C 1
ATOM 1605 O O . VAL A 1 200 ? -13.022 -9.320 20.085 1.00 91.50 200 VAL A O 1
ATOM 1608 N N . GLY A 1 201 ? -10.924 -9.206 19.295 1.00 88.00 201 GLY A N 1
ATOM 1609 C CA . GLY A 1 201 ? -10.499 -10.543 19.696 1.00 88.00 201 GLY A CA 1
ATOM 1610 C C . GLY A 1 201 ? -10.133 -10.622 21.176 1.00 88.00 201 GLY A C 1
ATOM 1611 O O . GLY A 1 201 ? -10.271 -9.654 21.921 1.00 88.00 201 GLY A O 1
ATOM 1612 N N . GLU A 1 202 ? -9.655 -11.790 21.594 1.00 86.69 202 GLU A N 1
ATOM 1613 C CA . GLU A 1 202 ? -9.237 -12.020 22.977 1.00 86.69 202 GLU A CA 1
ATOM 1614 C C . GLU A 1 202 ? -8.015 -11.166 23.345 1.00 86.69 202 GLU A C 1
ATOM 1616 O O . GLU A 1 202 ? -7.131 -10.909 22.520 1.00 86.69 202 GLU A O 1
ATOM 1621 N N . GLU A 1 203 ? -7.986 -10.709 24.598 1.00 87.06 203 GLU A N 1
ATOM 1622 C CA . GLU A 1 203 ? -6.838 -10.004 25.159 1.00 87.06 203 GLU A CA 1
ATOM 1623 C C . GLU A 1 203 ? -5.715 -11.000 25.448 1.00 87.06 203 GLU A C 1
ATOM 1625 O O . GLU A 1 203 ? -5.910 -11.974 26.173 1.00 87.06 203 GLU A O 1
ATOM 1630 N N . PHE A 1 204 ? -4.528 -10.727 24.915 1.00 85.88 204 PHE A N 1
ATOM 1631 C CA . PHE A 1 204 ? -3.319 -11.496 25.182 1.00 85.88 204 PHE A CA 1
ATOM 1632 C C . PHE A 1 204 ? -2.220 -10.591 25.739 1.00 85.88 204 PHE A C 1
ATOM 1634 O O . PHE A 1 204 ? -2.186 -9.383 25.486 1.00 85.88 204 PHE A O 1
ATOM 1641 N N . GLU A 1 205 ? -1.317 -11.172 26.522 1.00 86.25 205 GLU A N 1
ATOM 1642 C CA . GLU A 1 205 ? -0.137 -10.472 27.019 1.00 86.25 205 GLU A CA 1
ATOM 1643 C C . GLU A 1 205 ? 1.021 -10.637 26.037 1.00 86.25 205 GLU A C 1
ATOM 1645 O O . GLU A 1 205 ? 1.323 -11.728 25.559 1.00 86.25 205 GLU A O 1
ATOM 1650 N N . THR A 1 206 ? 1.654 -9.518 25.704 1.00 79.69 206 THR A N 1
ATOM 1651 C CA . THR A 1 206 ? 2.881 -9.489 24.902 1.00 79.69 206 THR A CA 1
ATOM 1652 C C . THR A 1 206 ? 4.103 -9.781 25.773 1.00 79.69 206 THR A C 1
ATOM 1654 O O . THR A 1 206 ? 4.036 -9.682 26.996 1.00 79.69 206 THR A O 1
ATOM 1657 N N . GLU A 1 207 ? 5.255 -10.036 25.147 1.00 77.75 207 GLU A N 1
ATOM 1658 C CA . GLU A 1 207 ? 6.548 -10.273 25.821 1.00 77.75 207 GLU A CA 1
ATOM 1659 C C . GLU A 1 207 ? 6.978 -9.152 26.788 1.00 77.75 207 GLU A C 1
ATOM 1661 O O . GLU A 1 207 ? 7.840 -9.351 27.637 1.00 77.75 207 GLU A O 1
ATOM 1666 N N . TYR A 1 208 ? 6.370 -7.968 26.680 1.00 78.62 208 TYR A N 1
ATOM 1667 C CA . TYR A 1 208 ? 6.608 -6.819 27.554 1.00 78.62 208 TYR A CA 1
ATOM 1668 C C . TYR A 1 208 ? 5.543 -6.656 28.655 1.00 78.62 208 TYR A C 1
ATOM 1670 O O . TYR A 1 208 ? 5.349 -5.533 29.124 1.00 78.62 208 TYR A O 1
ATOM 1678 N N . GLU A 1 209 ? 4.800 -7.717 28.997 1.00 77.75 209 GLU A N 1
ATOM 1679 C CA . GLU A 1 209 ? 3.704 -7.723 29.992 1.00 77.75 209 GLU A CA 1
ATOM 1680 C C . GLU A 1 209 ? 2.614 -6.677 29.694 1.00 77.75 209 GLU A C 1
ATOM 1682 O O . GLU A 1 209 ? 1.976 -6.094 30.573 1.00 77.75 209 GLU A O 1
ATOM 1687 N N . ARG A 1 210 ? 2.403 -6.380 28.407 1.00 78.25 210 ARG A N 1
ATOM 1688 C CA . ARG A 1 210 ? 1.363 -5.448 27.958 1.00 78.25 210 ARG A CA 1
ATOM 1689 C C . ARG A 1 210 ? 0.232 -6.218 27.313 1.00 78.25 210 ARG A C 1
ATOM 1691 O O . ARG A 1 210 ? 0.477 -6.981 26.383 1.00 78.25 210 ARG A O 1
ATOM 1698 N N . ARG A 1 211 ? -0.991 -5.914 27.744 1.00 83.81 211 ARG A N 1
ATOM 1699 C CA . ARG A 1 211 ? -2.230 -6.404 27.136 1.00 83.81 211 ARG A CA 1
ATOM 1700 C C . ARG A 1 211 ? -2.403 -5.801 25.739 1.00 83.81 211 ARG A C 1
ATOM 1702 O O . ARG A 1 211 ? -2.228 -4.585 25.564 1.00 83.81 211 ARG A O 1
ATOM 1709 N N . ASP A 1 212 ? -2.711 -6.648 24.769 1.00 86.62 212 ASP A N 1
ATOM 1710 C CA . ASP A 1 212 ? -3.067 -6.287 23.398 1.00 86.62 212 ASP A CA 1
ATOM 1711 C C . ASP A 1 212 ? -4.195 -7.202 22.901 1.00 86.62 212 ASP A C 1
ATOM 1713 O O . ASP A 1 212 ? -4.511 -8.220 23.518 1.00 86.62 212 ASP A O 1
ATOM 1717 N N . SER A 1 213 ? -4.846 -6.824 21.807 1.00 88.81 213 SER A N 1
ATOM 1718 C CA . SER A 1 213 ? -5.935 -7.607 21.216 1.00 88.81 213 SER A CA 1
ATOM 1719 C C . SER A 1 213 ? -5.907 -7.493 19.709 1.00 88.81 213 SER A C 1
ATOM 1721 O O . SER A 1 213 ? -5.497 -6.474 19.151 1.00 88.81 213 SER A O 1
ATOM 1723 N N . ARG A 1 214 ? -6.387 -8.535 19.041 1.00 90.44 214 ARG A N 1
ATOM 1724 C CA . ARG A 1 214 ? -6.509 -8.556 17.587 1.00 90.44 214 ARG A CA 1
ATOM 1725 C C . ARG A 1 214 ? -7.847 -7.950 17.161 1.00 90.44 214 ARG A C 1
ATOM 1727 O O . ARG A 1 214 ? -8.880 -8.305 17.718 1.00 90.44 214 ARG A O 1
ATOM 1734 N N . LEU A 1 215 ? -7.833 -7.014 16.222 1.00 91.62 215 LEU A N 1
ATOM 1735 C CA . LEU A 1 215 ? -8.992 -6.256 15.761 1.00 91.62 215 LEU A CA 1
ATOM 1736 C C . LEU A 1 215 ? -9.269 -6.559 14.294 1.00 91.62 215 LEU A C 1
ATOM 1738 O O . LEU A 1 215 ? -8.390 -6.388 13.450 1.00 91.62 215 LEU A O 1
ATOM 1742 N N . ARG A 1 216 ? -10.525 -6.883 13.984 1.00 92.50 216 ARG A N 1
ATOM 1743 C CA . ARG A 1 216 ? -11.018 -6.852 12.606 1.00 92.50 216 ARG A CA 1
ATOM 1744 C C . ARG A 1 216 ? -11.573 -5.464 12.318 1.00 92.50 216 ARG A C 1
ATOM 1746 O O . ARG A 1 216 ? -12.588 -5.066 12.896 1.00 92.50 216 ARG A O 1
ATOM 1753 N N . VAL A 1 217 ? -10.895 -4.737 11.440 1.00 92.69 217 VAL A N 1
ATOM 1754 C CA . VAL A 1 217 ? -11.238 -3.366 11.064 1.00 92.69 217 VAL A CA 1
ATOM 1755 C C . VAL A 1 217 ? -11.702 -3.343 9.620 1.00 92.69 217 VAL A C 1
ATOM 1757 O O . VAL A 1 217 ? -11.010 -3.833 8.734 1.00 92.69 217 VAL A O 1
ATOM 1760 N N . ILE A 1 218 ? -12.868 -2.759 9.382 1.00 94.25 218 ILE A N 1
ATOM 1761 C CA . ILE A 1 218 ? -13.472 -2.615 8.059 1.00 94.25 218 ILE A CA 1
ATOM 1762 C C . ILE A 1 218 ? -13.369 -1.152 7.654 1.00 94.25 218 ILE A C 1
ATOM 1764 O O . ILE A 1 218 ? -13.637 -0.263 8.456 1.00 94.25 218 ILE A O 1
ATOM 1768 N N . TYR A 1 219 ? -12.977 -0.897 6.417 1.00 93.88 219 TYR A N 1
ATOM 1769 C CA . TYR A 1 219 ? -12.826 0.434 5.857 1.00 93.88 219 TYR A CA 1
ATOM 1770 C C . TYR A 1 219 ? -13.951 0.742 4.874 1.00 93.88 219 TYR A C 1
ATOM 1772 O O . TYR A 1 219 ? -14.459 -0.143 4.186 1.00 93.88 219 TYR A O 1
ATOM 1780 N N . ASP A 1 220 ? -14.286 2.020 4.751 1.00 93.00 220 ASP A N 1
ATOM 1781 C CA . ASP A 1 220 ? -15.377 2.505 3.899 1.00 93.00 220 ASP A CA 1
ATOM 1782 C C . ASP A 1 220 ? -15.173 2.305 2.382 1.00 93.00 220 ASP A C 1
ATOM 1784 O O . ASP A 1 220 ? -16.109 2.496 1.612 1.00 93.00 220 ASP A O 1
ATOM 1788 N N . ASN A 1 221 ? -13.974 1.907 1.943 1.00 92.25 221 ASN A N 1
ATOM 1789 C CA . ASN A 1 221 ? -13.673 1.550 0.552 1.00 92.25 221 ASN A CA 1
ATOM 1790 C C . ASN A 1 221 ? -13.865 0.052 0.256 1.00 92.25 221 ASN A C 1
ATOM 1792 O O . ASN A 1 221 ? -13.374 -0.434 -0.764 1.00 92.25 221 ASN A O 1
ATOM 1796 N N . GLY A 1 222 ? -14.492 -0.702 1.160 1.00 91.69 222 GLY A N 1
ATOM 1797 C CA . GLY A 1 222 ? -14.714 -2.134 0.971 1.00 91.69 222 GLY A CA 1
ATOM 1798 C C . GLY A 1 222 ? -13.501 -3.014 1.255 1.00 91.69 222 GLY A C 1
ATOM 1799 O O . GLY A 1 222 ? -13.461 -4.162 0.811 1.00 91.69 222 GLY A O 1
ATOM 1800 N N . THR A 1 223 ? -12.506 -2.505 1.982 1.00 92.81 223 THR A N 1
ATOM 1801 C CA . THR A 1 223 ? -11.367 -3.310 2.444 1.00 92.81 223 THR A CA 1
ATOM 1802 C C . THR A 1 223 ? -11.469 -3.605 3.932 1.00 92.81 223 THR A C 1
ATOM 1804 O O . THR A 1 223 ? -12.085 -2.858 4.683 1.00 92.81 223 THR A O 1
ATOM 1807 N N . GLU A 1 224 ? -10.866 -4.697 4.373 1.00 92.88 224 GLU A N 1
ATOM 1808 C CA . GLU A 1 224 ? -10.705 -5.036 5.779 1.00 92.88 224 GLU A CA 1
ATOM 1809 C C . GLU A 1 224 ? -9.232 -5.277 6.100 1.00 92.88 224 GLU A C 1
ATOM 1811 O O . GLU A 1 224 ? -8.450 -5.694 5.244 1.00 92.88 224 GLU A O 1
ATOM 1816 N N . SER A 1 225 ? -8.844 -4.989 7.335 1.00 91.00 225 SER A N 1
ATOM 1817 C CA . SER A 1 225 ? -7.534 -5.336 7.866 1.00 91.00 225 SER A CA 1
ATOM 1818 C C . SER A 1 225 ? -7.682 -5.995 9.226 1.00 91.00 225 SER A C 1
ATOM 1820 O O . SER A 1 225 ? -8.606 -5.708 9.993 1.00 91.00 225 SER A O 1
ATOM 1822 N N . ASP A 1 226 ? -6.748 -6.887 9.504 1.00 90.25 226 ASP A N 1
ATOM 1823 C CA . ASP A 1 226 ? -6.644 -7.604 10.758 1.00 90.25 226 ASP A CA 1
ATOM 1824 C C . ASP A 1 226 ? -5.395 -7.112 11.498 1.00 90.25 226 ASP A C 1
ATOM 1826 O O . ASP A 1 226 ? -4.265 -7.482 11.163 1.00 90.25 226 ASP A O 1
ATOM 1830 N N . ILE A 1 227 ? -5.608 -6.212 12.460 1.00 89.88 227 ILE A N 1
ATOM 1831 C CA . ILE A 1 227 ? -4.550 -5.422 13.100 1.00 89.88 227 ILE A CA 1
ATOM 1832 C C . ILE A 1 227 ? -4.564 -5.559 14.607 1.00 89.88 227 ILE A C 1
ATOM 1834 O O . ILE A 1 227 ? -5.584 -5.843 15.222 1.00 89.88 227 ILE A O 1
ATOM 1838 N N . LEU A 1 228 ? -3.429 -5.282 15.235 1.00 88.75 228 LEU A N 1
ATOM 1839 C CA . LEU A 1 228 ? -3.367 -5.176 16.686 1.00 88.75 228 LEU A CA 1
ATOM 1840 C C . LEU A 1 228 ? -3.983 -3.858 17.161 1.00 88.75 228 LEU A C 1
ATOM 1842 O O . LEU A 1 228 ? -3.819 -2.808 16.528 1.00 88.75 228 LEU A O 1
ATOM 1846 N N . LEU A 1 229 ? -4.643 -3.898 18.317 1.00 88.69 229 LEU A N 1
ATOM 1847 C CA . LEU A 1 229 ? -5.240 -2.729 18.956 1.00 88.69 229 LEU A CA 1
ATOM 1848 C C . LEU A 1 229 ? -4.194 -1.636 19.164 1.00 88.69 229 LEU A C 1
ATOM 1850 O O . LEU A 1 229 ? -4.442 -0.473 18.831 1.00 88.69 229 LEU A O 1
ATOM 1854 N N . ARG A 1 230 ? -2.991 -1.990 19.630 1.00 86.25 230 ARG A N 1
ATOM 1855 C CA . ARG A 1 230 ? -1.905 -1.007 19.769 1.00 86.25 230 ARG A CA 1
ATOM 1856 C C . ARG A 1 230 ? -1.439 -0.413 18.445 1.00 86.25 230 ARG A C 1
ATOM 1858 O O . ARG A 1 230 ? -1.092 0.770 18.427 1.00 86.25 230 ARG A O 1
ATOM 1865 N N . SER A 1 231 ? -1.436 -1.182 17.358 1.00 85.81 231 SER A N 1
ATOM 1866 C CA . SER A 1 231 ? -1.096 -0.657 16.031 1.00 85.81 231 SER A CA 1
ATOM 1867 C C . SER A 1 231 ? -2.116 0.385 15.577 1.00 85.81 231 SER A C 1
ATOM 1869 O O . SER A 1 231 ? -1.726 1.474 15.153 1.00 85.81 231 SER A O 1
ATOM 1871 N N . LEU A 1 232 ? -3.414 0.123 15.775 1.00 87.56 232 LEU A N 1
ATOM 1872 C CA . LEU A 1 232 ? -4.473 1.094 15.484 1.00 87.56 232 LEU A CA 1
ATOM 1873 C C . LEU A 1 232 ? -4.321 2.373 16.318 1.00 87.56 232 LEU A C 1
ATOM 1875 O O . LEU A 1 232 ? -4.411 3.479 15.786 1.00 87.56 232 LEU A O 1
ATOM 1879 N N . GLN A 1 233 ? -4.032 2.239 17.616 1.00 86.94 233 GLN A N 1
ATOM 1880 C CA . GLN A 1 233 ? -3.787 3.388 18.494 1.00 86.94 233 GLN A CA 1
ATOM 1881 C C . GLN A 1 233 ? -2.600 4.230 18.023 1.00 86.94 233 GLN A C 1
ATOM 1883 O O . GLN A 1 233 ? -2.679 5.459 18.006 1.00 86.94 233 GLN A O 1
ATOM 1888 N N . ARG A 1 234 ? -1.492 3.589 17.639 1.00 84.94 234 ARG A N 1
ATOM 1889 C CA . ARG A 1 234 ? -0.316 4.290 17.108 1.00 84.94 234 ARG A CA 1
ATOM 1890 C C . ARG A 1 234 ? -0.632 5.000 15.799 1.00 84.94 234 ARG A C 1
ATOM 1892 O O . ARG A 1 234 ? -0.233 6.154 15.655 1.00 84.94 234 ARG A O 1
ATOM 1899 N N . ALA A 1 235 ? -1.372 4.358 14.896 1.00 84.25 235 ALA A N 1
ATOM 1900 C CA . ALA A 1 235 ? -1.805 4.961 13.639 1.00 84.25 235 ALA A CA 1
ATOM 1901 C C . ALA A 1 235 ? -2.665 6.211 13.885 1.00 84.25 235 ALA A C 1
ATOM 1903 O O . ALA A 1 235 ? -2.354 7.275 13.359 1.00 84.25 235 ALA A O 1
ATOM 1904 N N . LEU A 1 236 ? -3.657 6.121 14.778 1.00 86.06 236 LEU A N 1
ATOM 1905 C CA . LEU A 1 236 ? -4.505 7.250 15.184 1.00 86.06 236 LEU A CA 1
ATOM 1906 C C . LEU A 1 236 ? -3.732 8.393 15.856 1.00 86.06 236 LEU A C 1
ATOM 1908 O O . LEU A 1 236 ? -4.166 9.540 15.806 1.00 86.06 236 LEU A O 1
ATOM 1912 N N . HIS A 1 237 ? -2.614 8.091 16.518 1.00 83.06 237 HIS A N 1
ATOM 1913 C CA . HIS A 1 237 ? -1.766 9.102 17.148 1.00 83.06 237 HIS A CA 1
ATOM 1914 C C . HIS A 1 237 ? -0.788 9.772 16.189 1.00 83.06 237 HIS A C 1
ATOM 1916 O O . HIS A 1 237 ? -0.497 10.956 16.365 1.00 83.06 237 HIS A O 1
ATOM 1922 N N . ARG A 1 238 ? -0.234 9.009 15.244 1.00 80.62 238 ARG A N 1
ATOM 1923 C CA . ARG A 1 238 ? 0.733 9.501 14.257 1.00 80.62 238 ARG A CA 1
ATOM 1924 C C . ARG A 1 238 ? 0.044 10.321 13.171 1.00 80.62 238 ARG A C 1
ATOM 1926 O O . ARG A 1 238 ? 0.631 11.276 12.680 1.00 80.62 238 ARG A O 1
ATOM 1933 N N . ASP A 1 239 ? -1.177 9.942 12.815 1.00 78.75 239 ASP A N 1
ATOM 1934 C CA . ASP A 1 239 ? -1.974 10.632 11.814 1.00 78.75 239 ASP A CA 1
ATOM 1935 C C . ASP A 1 239 ? -2.592 11.926 12.370 1.00 78.75 239 ASP A C 1
ATOM 1937 O O . ASP A 1 239 ? -3.321 11.919 13.365 1.00 78.75 239 ASP A O 1
ATOM 1941 N N . GLU A 1 240 ? -2.339 13.053 11.704 1.00 74.62 240 GLU A N 1
ATOM 1942 C CA . GLU A 1 240 ? -2.971 14.337 12.028 1.00 74.62 240 GLU A CA 1
ATOM 1943 C C . GLU A 1 240 ? -4.485 14.321 11.770 1.00 74.62 240 GLU A C 1
ATOM 1945 O O . GLU A 1 240 ? -5.247 14.994 12.476 1.00 74.62 240 GLU A O 1
ATOM 1950 N N . ALA A 1 241 ? -4.935 13.511 10.807 1.00 78.00 241 ALA A N 1
ATOM 1951 C CA . ALA A 1 241 ? -6.346 13.273 10.525 1.00 78.00 241 ALA A CA 1
ATOM 1952 C C . ALA A 1 241 ? -6.983 12.228 11.464 1.00 78.00 241 ALA A C 1
ATOM 1954 O O . ALA A 1 241 ? -8.196 12.013 11.392 1.00 78.00 241 ALA A O 1
ATOM 1955 N N . GLY A 1 242 ? -6.202 11.645 12.383 1.00 82.69 242 GLY A N 1
ATOM 1956 C CA . GLY A 1 242 ? -6.626 10.637 13.349 1.00 82.69 242 GLY A CA 1
ATOM 1957 C C . GLY A 1 242 ? -7.744 11.130 14.270 1.00 82.69 242 GLY A C 1
ATOM 1958 O O . GLY A 1 242 ? -7.520 11.891 15.224 1.00 82.69 242 GLY A O 1
ATOM 1959 N N . ARG A 1 243 ? -8.980 10.693 14.007 1.00 87.69 243 ARG A N 1
ATOM 1960 C CA . ARG A 1 243 ? -10.169 11.119 14.765 1.00 87.69 243 ARG A CA 1
ATOM 1961 C C . ARG A 1 243 ? -11.027 9.937 15.185 1.00 87.69 243 ARG A C 1
ATOM 1963 O O . ARG A 1 243 ? -11.141 8.944 14.483 1.00 87.69 243 ARG A O 1
ATOM 1970 N N . ARG A 1 244 ? -11.678 10.076 16.333 1.00 90.00 244 ARG A N 1
ATOM 1971 C CA . ARG A 1 244 ? -12.768 9.214 16.786 1.00 90.00 244 ARG A CA 1
ATOM 1972 C C . ARG A 1 244 ? -14.093 9.874 16.433 1.00 90.00 244 ARG A C 1
ATOM 1974 O O . ARG A 1 244 ? -14.276 11.065 16.705 1.00 90.00 244 ARG A O 1
ATOM 1981 N N . ILE A 1 245 ? -15.007 9.109 15.854 1.00 88.31 245 ILE A N 1
ATOM 1982 C CA . ILE A 1 245 ? -16.383 9.541 15.621 1.00 88.31 245 ILE A CA 1
ATOM 1983 C C . ILE A 1 245 ? -17.162 9.241 16.902 1.00 88.31 245 ILE A C 1
ATOM 1985 O O . ILE A 1 245 ? -17.125 8.123 17.413 1.00 88.31 245 ILE A O 1
ATOM 1989 N N . THR A 1 246 ? -17.791 10.261 17.485 1.00 84.25 246 THR A N 1
ATOM 1990 C CA . THR A 1 246 ? -18.575 10.070 18.708 1.00 84.25 246 THR A CA 1
ATOM 1991 C C . THR A 1 246 ? -19.856 9.304 18.416 1.00 84.25 246 THR A C 1
ATOM 1993 O O . THR A 1 246 ? -20.394 9.343 17.304 1.00 84.25 246 THR A O 1
ATOM 1996 N N . ASP A 1 247 ? -20.385 8.668 19.453 1.00 78.56 247 ASP A N 1
ATOM 1997 C CA . ASP A 1 247 ? -21.766 8.209 19.455 1.00 78.56 247 ASP A CA 1
ATOM 1998 C C . ASP A 1 247 ? -22.715 9.384 19.180 1.00 78.56 247 ASP A C 1
ATOM 2000 O O . ASP A 1 247 ? -22.353 10.544 19.449 1.00 78.56 247 ASP A O 1
ATOM 2004 N N . PRO A 1 248 ? -23.888 9.117 18.579 1.00 70.31 248 PRO A N 1
ATOM 2005 C CA . PRO A 1 248 ? -24.858 10.167 18.360 1.00 70.31 248 PRO A CA 1
ATOM 2006 C C . PRO A 1 248 ? -25.266 10.664 19.742 1.00 70.31 248 PRO A C 1
ATOM 2008 O O . PRO A 1 248 ? -25.473 9.870 20.663 1.00 70.31 248 PRO A O 1
ATOM 2011 N N . VAL A 1 249 ? -25.316 11.983 19.919 1.00 58.84 249 VAL A N 1
ATOM 2012 C CA . VAL A 1 249 ? -25.805 12.542 21.177 1.00 58.84 249 VAL A CA 1
ATOM 2013 C C . VAL A 1 249 ? -27.277 12.159 21.263 1.00 58.84 249 VAL A C 1
ATOM 2015 O O . VAL A 1 249 ? -28.117 1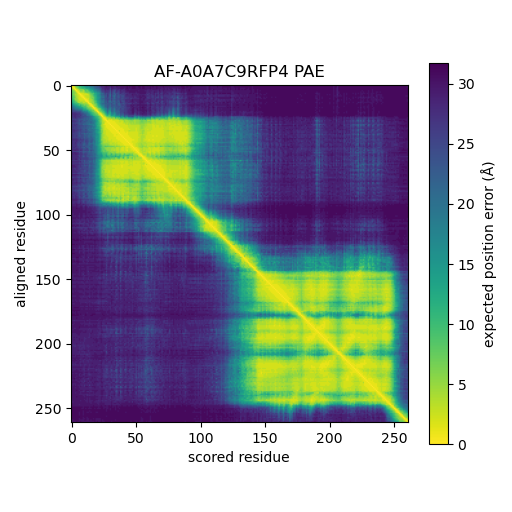2.794 20.631 1.00 58.84 249 VAL A O 1
ATOM 2018 N N . ALA A 1 250 ? -27.589 11.099 22.011 1.00 52.34 250 ALA A N 1
ATOM 2019 C CA . ALA A 1 250 ? -28.944 10.884 22.476 1.00 52.34 250 ALA A CA 1
ATOM 2020 C C . ALA A 1 250 ? -29.320 12.173 23.211 1.00 52.34 250 ALA A C 1
ATOM 2022 O O . ALA A 1 250 ? -28.642 12.562 24.166 1.00 52.34 250 ALA A O 1
ATOM 2023 N N . GLY A 1 251 ? -30.316 12.897 22.693 1.00 50.94 251 GLY A N 1
ATOM 2024 C CA . GLY A 1 251 ? -30.860 14.075 23.364 1.00 50.94 251 GLY A CA 1
ATOM 2025 C C . GLY A 1 251 ? -31.190 13.749 24.827 1.00 50.94 251 GLY A C 1
ATOM 2026 O O . GLY A 1 251 ? -31.303 12.570 25.170 1.00 50.94 251 GLY A O 1
ATOM 2027 N N . PRO A 1 252 ? -31.299 14.760 25.705 1.00 53.91 252 PRO A N 1
ATOM 2028 C CA . PRO A 1 252 ? -31.423 14.541 27.143 1.00 53.91 252 PRO A CA 1
ATOM 2029 C C . PRO A 1 252 ? -32.546 13.539 27.432 1.00 53.91 252 PRO A C 1
ATOM 2031 O O . PRO A 1 252 ? -33.717 13.818 27.201 1.00 53.91 252 PRO A O 1
ATOM 2034 N N . LEU A 1 253 ? -32.166 12.352 27.914 1.00 54.44 253 LEU A N 1
ATOM 2035 C CA . LEU A 1 253 ? -33.076 11.238 28.211 1.00 54.44 253 LEU A CA 1
ATOM 2036 C C . LEU A 1 253 ? -33.753 11.392 29.585 1.00 54.44 253 LEU A C 1
ATOM 2038 O O . LEU A 1 253 ? -34.432 10.489 30.058 1.00 54.44 253 LEU A O 1
ATOM 2042 N N . PHE A 1 254 ? -33.568 12.558 30.202 1.00 57.84 254 PHE A N 1
ATOM 2043 C CA . PHE A 1 254 ? -34.202 12.987 31.434 1.00 57.84 254 PHE A CA 1
ATOM 2044 C C . PHE A 1 254 ? -34.627 14.442 31.246 1.00 57.84 254 PHE A C 1
ATOM 2046 O O . PHE A 1 254 ? -33.888 15.375 31.547 1.00 57.84 254 PHE A O 1
ATOM 2053 N N . THR A 1 255 ? -35.823 14.647 30.707 1.00 45.84 255 THR A N 1
ATOM 2054 C CA . THR A 1 255 ? -36.640 15.748 31.209 1.00 45.84 255 THR A CA 1
ATOM 2055 C C . THR A 1 255 ? -37.019 15.341 32.624 1.00 45.84 255 THR A C 1
ATOM 2057 O O . THR A 1 255 ? -37.867 14.465 32.796 1.00 45.84 255 THR A O 1
ATOM 2060 N N . GLU A 1 256 ? -36.338 15.898 33.627 1.00 44.50 256 GLU A N 1
ATOM 2061 C CA . GLU A 1 256 ? -36.932 16.001 34.957 1.00 44.50 256 GLU A CA 1
ATOM 2062 C C . GLU A 1 256 ? -38.315 16.615 34.739 1.00 44.50 256 GLU A C 1
ATOM 2064 O O . GLU A 1 256 ? -38.441 17.721 34.207 1.00 44.50 256 GLU A O 1
ATOM 2069 N N . ALA A 1 257 ? -39.352 15.820 35.003 1.00 45.72 257 ALA A N 1
ATOM 2070 C CA . ALA A 1 257 ? -40.682 16.356 35.155 1.00 45.72 257 ALA A CA 1
ATOM 2071 C C . ALA A 1 257 ? -40.570 17.351 36.306 1.00 45.72 257 ALA A C 1
ATOM 2073 O O . ALA A 1 257 ? -40.222 16.978 37.422 1.00 45.72 257 ALA A O 1
ATOM 2074 N N . ASP A 1 258 ? -40.753 18.620 35.969 1.00 44.78 258 ASP A N 1
ATOM 2075 C CA . ASP A 1 258 ? -41.029 19.680 36.916 1.00 44.78 258 ASP A CA 1
ATOM 2076 C C . ASP A 1 258 ? -42.250 19.220 37.724 1.00 44.78 258 ASP A C 1
ATOM 2078 O O . ASP A 1 258 ? -43.381 19.246 37.228 1.00 44.78 258 ASP A O 1
ATOM 2082 N N . ASP A 1 259 ? -42.002 18.678 38.919 1.00 45.16 259 ASP A N 1
ATOM 2083 C CA . ASP A 1 259 ? -43.018 18.458 39.942 1.00 45.16 259 ASP A CA 1
ATOM 2084 C C . ASP A 1 259 ? -43.501 19.846 40.376 1.00 45.16 259 ASP A C 1
ATOM 2086 O O . ASP A 1 259 ? -43.022 20.442 41.341 1.00 45.16 259 ASP A O 1
ATOM 2090 N N . GLY A 1 260 ? -44.434 20.391 39.601 1.00 48.56 260 GLY A N 1
ATOM 2091 C CA . GLY A 1 260 ? -45.239 21.525 40.008 1.00 48.56 260 GLY A CA 1
ATOM 2092 C C . GLY A 1 260 ? -46.274 21.079 41.035 1.00 48.56 260 GLY A C 1
ATOM 2093 O O . GLY A 1 260 ? -47.320 20.574 40.637 1.00 48.56 260 GLY A O 1
ATOM 2094 N N . GLU A 1 261 ? -45.957 21.237 42.323 1.00 37.41 261 GLU A N 1
ATOM 2095 C CA . GLU A 1 261 ? -46.704 22.029 43.335 1.00 37.41 261 GLU A CA 1
ATOM 2096 C C . GLU A 1 261 ? -46.073 21.924 44.735 1.00 37.41 261 GLU A C 1
ATOM 2098 O O . GLU A 1 261 ? -45.888 20.795 45.245 1.00 37.41 261 GLU A O 1
#

Mean predicted aligned error: 20.45 Å

Solvent-accessible surface area (backbone atoms only — not comparable to full-atom values): 15995 Å² total; per-residue (Å²): 136,89,85,71,67,63,61,62,51,53,55,57,67,65,62,66,79,77,86,65,88,78,94,81,84,66,53,77,67,52,49,53,52,50,56,57,48,51,53,45,51,50,48,28,74,74,68,74,46,80,57,53,82,53,91,93,50,57,74,64,39,34,53,40,20,56,50,51,53,51,53,53,63,41,68,85,53,41,81,75,44,56,88,71,49,86,79,59,79,70,59,79,88,68,94,79,63,82,70,70,80,69,73,66,48,73,66,58,53,47,55,65,66,63,62,51,76,73,78,55,69,87,67,55,85,88,57,70,84,88,54,78,53,70,71,55,49,52,51,44,60,59,50,29,78,72,39,81,38,91,66,34,82,76,48,50,64,55,53,51,52,50,53,51,32,43,74,71,60,50,23,52,77,40,74,61,57,102,78,69,83,87,56,63,77,43,40,34,26,50,88,78,35,51,35,35,28,76,40,68,50,70,78,43,71,44,99,82,79,42,81,40,31,46,28,40,34,39,34,78,86,39,33,28,26,68,29,45,48,62,41,53,52,50,50,32,65,73,33,90,60,11,23,33,49,48,72,63,68,73,67,81,92,67,76,75,75,80,82,85,127

pLDDT: mean 75.28, std 16.39, range [37.41, 94.25]

Radius of gyration: 34.99 Å; Cα contacts (8 Å, |Δi|>4): 248; chains: 1; bounding box: 88×76×89 Å

Organism: NCBI:txid2712852

Foldseek 3Di:
DDDPVVVVVVVVVVPPPPPDPDPDDDDPVLVVLQVLVLVQVVVCVVVVDGQDDDPPDDPVSNVNRVSLVVLLVPPPCCVVCVVVCPPCSSPDPPVPDPVPPPVCPVVNVVVVVPPPPPVPVPCDVVDDPPDDPVVVVVLCVLQADKDFAPPCVVCLVVVVVLVVCVVVVLKDWDQDDPDDDDDAQWWKQFPNWIKHFPDWADWDADPVRDTKTWTWIATNVRIIGTHIPVSLSVRLVVDPRIITIDDGPPPPPDPPPPPDD

Nearest PDB structures (foldseek):
  7oyd-assembly1_t  TM=5.517E-01  e=7.237E-02  Oryctolagus cuniculus
  7z8b-assembly1_C  TM=7.028E-01  e=2.793E-01  Homo sapiens
  8t2x-assembly1_eI  TM=5.600E-01  e=1.464E-01  Saccharomyces cerevisiae
  7oyc-assembly1_11  TM=5.582E-01  e=1.746E-01  Xenopus laevis
  8g5y-assembly1_5A  TM=6.039E-01  e=2.342E-01  Homo sapiens

Sequence (261 aa):
MSDDNDLDELARELELDDGKQAAGRHTHEEARVIAGFEEIVKFVDEHGHAPQHGESRDIFERLYAVRLERLRTLALFRPLLEPLDKHGLLGPVTEHAAVSEERLDDEALLDELEMDADEIAGDDVTKLKHVKPRAEVRAAEEIGERKKCDNFQFFEPLFDAIREDIKNGLRKTRRYAKMAGIKQGEFFIVGGQMAYIDKVGEEFETEYERRDSRLRVIYDNGTESDILLRSLQRALHRDEAGRRITDPVAGPLFTEADDGE

Secondary structure (DSSP, 8-state):
--SSHHHHHHHHHT---------SS--HHHHHHHHHHHHHHHHHHHHSS-----TTS-HHHHHHHHHHHHHHH-GGGHHHHGGG-TT-TT-S-------------HHHHHHHHTS-TTTTTT--TTS-SSS--HHHHHHHHHT---EE-TTGGGTHHHHHHHHHHHHTTSS-EEEPPTTPPP-TT-EEEETTEEEEEEEEEEEEE-TTS-EEEEEEEEETTSEEEEEEHHHHHHHHHH-TT-EEEPPP----S--------